Protein AF-A0ABD5M9S8-F1 (afdb_monomer_lite)

Secondary structure (DSSP, 8-state):
---HHHHHHHHHHHHHHHHHHHHHHS---HHHHTTHHHHHHHHHTGGGGGGT-SSSHHHHHHHHTSGGGGGTTSHHHHTSHHHHTTHHHHHHHHHHHHHHHHHHHHHHHHHHHTT----SHHHHHHHHHHHHHHHHHHHHHHHHHHHHHTTHHHHHHHTTT---HHHHHHHHHHHHHHHHHHHHHHHHHHS-HHHHT-HHHHHHHHHHHHHHHHHHHHHHHHHHHH-SS-----HHHHHHHHHHHHHHHHHHHHHHHHTSTT------GGGG--

Structure (mmCIF, N/CA/C/O backbone):
data_AF-A0ABD5M9S8-F1
#
_entry.id   AF-A0ABD5M9S8-F1
#
loop_
_atom_site.group_PDB
_atom_site.id
_atom_site.type_symbol
_atom_site.label_atom_id
_atom_site.label_alt_id
_atom_site.label_comp_id
_atom_site.label_asym_id
_atom_site.label_entity_id
_atom_site.label_seq_id
_atom_site.pdbx_PDB_ins_code
_atom_site.Cartn_x
_atom_site.Cartn_y
_atom_site.Cartn_z
_atom_site.occupancy
_atom_site.B_iso_or_equiv
_atom_site.auth_seq_id
_atom_site.auth_comp_id
_atom_site.auth_asym_id
_atom_site.auth_atom_id
_atom_site.pdbx_PDB_model_num
ATOM 1 N N . MET A 1 1 ? 6.362 6.224 -23.272 1.00 58.59 1 MET A N 1
ATOM 2 C CA . MET A 1 1 ? 6.184 6.738 -21.905 1.00 58.59 1 MET A CA 1
ATOM 3 C C . MET A 1 1 ? 4.713 6.605 -21.572 1.00 58.59 1 MET A C 1
ATOM 5 O O . MET A 1 1 ? 3.892 6.899 -22.440 1.00 58.59 1 MET A O 1
ATOM 9 N N . ALA A 1 2 ? 4.373 6.072 -20.401 1.00 63.56 2 ALA A N 1
ATOM 10 C CA . ALA A 1 2 ? 3.047 6.257 -19.837 1.00 63.56 2 ALA A CA 1
ATOM 11 C C . ALA A 1 2 ? 2.807 7.770 -19.725 1.00 63.56 2 ALA A C 1
ATOM 13 O O . ALA A 1 2 ? 3.756 8.540 -19.557 1.00 63.56 2 ALA A O 1
ATOM 14 N N . PRO A 1 3 ? 1.575 8.241 -19.934 1.00 83.62 3 PRO A N 1
ATOM 15 C CA . PRO A 1 3 ? 1.358 9.671 -20.015 1.00 83.62 3 PRO A CA 1
ATOM 16 C C . PRO A 1 3 ? 1.552 10.290 -18.633 1.00 83.62 3 PRO A C 1
ATOM 18 O O . PRO A 1 3 ? 1.140 9.701 -17.637 1.00 83.62 3 PRO A O 1
ATOM 21 N N . ALA A 1 4 ? 2.118 11.497 -18.576 1.00 92.94 4 ALA A N 1
ATOM 22 C CA . ALA A 1 4 ? 2.341 12.233 -17.328 1.00 92.94 4 ALA A CA 1
ATOM 23 C C . ALA A 1 4 ? 1.088 12.260 -16.426 1.00 92.94 4 ALA A C 1
ATOM 25 O O . ALA A 1 4 ? 1.172 12.120 -15.209 1.00 92.94 4 ALA A O 1
ATOM 26 N N . ILE A 1 5 ? -0.109 12.334 -17.022 1.00 94.69 5 ILE A N 1
ATOM 27 C CA . ILE A 1 5 ? -1.369 12.258 -16.273 1.00 94.69 5 ILE A CA 1
ATOM 28 C C . ILE A 1 5 ? -1.548 10.934 -15.511 1.00 94.69 5 ILE A C 1
ATOM 30 O O . ILE A 1 5 ? -2.054 10.951 -14.395 1.00 94.69 5 ILE A O 1
ATOM 34 N N . ALA A 1 6 ? -1.117 9.791 -16.053 1.00 95.88 6 ALA A N 1
ATOM 35 C CA . ALA A 1 6 ? -1.216 8.501 -15.373 1.00 95.88 6 ALA A CA 1
ATOM 36 C C . ALA A 1 6 ? -0.300 8.437 -14.142 1.00 95.88 6 ALA A C 1
ATOM 38 O O . ALA A 1 6 ? -0.754 7.981 -13.091 1.00 95.88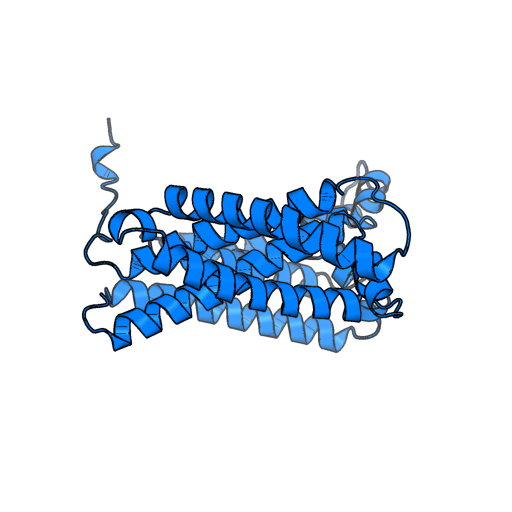 6 ALA A O 1
ATOM 39 N N . HIS A 1 7 ? 0.936 8.939 -14.254 1.00 96.56 7 HIS A N 1
ATOM 40 C CA . HIS A 1 7 ? 1.883 9.046 -13.137 1.00 96.56 7 HIS A CA 1
ATOM 41 C C . HIS A 1 7 ? 1.381 10.012 -12.060 1.00 96.56 7 HIS A C 1
ATOM 43 O O . HIS A 1 7 ? 1.339 9.657 -10.882 1.00 96.56 7 HIS A O 1
ATOM 49 N N . PHE A 1 8 ? 0.915 11.198 -12.465 1.00 97.75 8 PHE A N 1
ATOM 50 C CA . PHE A 1 8 ? 0.335 12.181 -11.552 1.00 97.75 8 PHE A CA 1
ATOM 51 C C . PHE A 1 8 ? -0.855 11.594 -10.783 1.00 97.75 8 PHE A C 1
ATOM 53 O O . PHE A 1 8 ? -0.915 11.651 -9.556 1.00 97.75 8 PHE A O 1
ATOM 60 N N . LEU A 1 9 ? -1.811 10.989 -11.491 1.00 97.75 9 LEU A N 1
ATOM 61 C CA . LEU A 1 9 ? -3.005 10.435 -10.861 1.00 97.75 9 LEU A CA 1
ATOM 62 C C . LEU A 1 9 ? -2.674 9.254 -9.948 1.00 97.75 9 LEU A C 1
ATOM 64 O O . LEU A 1 9 ? -3.260 9.150 -8.871 1.00 97.75 9 LEU A O 1
ATOM 68 N N . LEU A 1 10 ? -1.727 8.388 -10.321 1.00 97.00 10 LEU A N 1
ATOM 69 C CA . LEU A 1 10 ? -1.336 7.267 -9.468 1.00 97.00 10 LEU A CA 1
ATOM 70 C C . LEU A 1 10 ? -0.610 7.748 -8.207 1.00 97.00 10 LEU A C 1
ATOM 72 O O . LEU A 1 10 ? -0.955 7.311 -7.110 1.00 97.00 10 LEU A O 1
ATOM 76 N N . GLY A 1 11 ? 0.309 8.710 -8.329 1.00 97.75 11 GLY A N 1
ATOM 77 C CA . GLY A 1 11 ? 0.956 9.342 -7.179 1.00 97.75 11 GLY A CA 1
ATOM 78 C C . GLY A 1 11 ? -0.053 9.990 -6.221 1.00 97.75 11 GLY A C 1
ATOM 79 O O . GLY A 1 11 ? -0.028 9.732 -5.015 1.00 97.75 11 GLY A O 1
ATOM 80 N N . ALA A 1 12 ? -1.013 10.753 -6.757 1.00 98.06 12 ALA A N 1
ATOM 81 C CA . ALA A 1 12 ? -2.101 11.344 -5.976 1.00 98.06 12 ALA A CA 1
ATOM 82 C C . ALA A 1 12 ? -2.978 10.276 -5.296 1.00 98.06 12 ALA A C 1
ATOM 84 O O . ALA A 1 12 ? -3.322 10.405 -4.120 1.00 98.06 12 ALA A O 1
ATOM 85 N N . THR A 1 13 ? -3.304 9.194 -6.009 1.00 97.81 13 THR A N 1
ATOM 86 C CA . THR A 1 13 ? -4.085 8.064 -5.479 1.00 97.81 13 THR A CA 1
ATOM 87 C C . THR A 1 13 ? -3.400 7.419 -4.284 1.00 97.81 13 THR A C 1
ATOM 89 O O . THR A 1 13 ? -4.044 7.164 -3.263 1.00 97.81 13 THR A O 1
ATOM 92 N N . LEU A 1 14 ? -2.100 7.144 -4.403 1.00 97.31 14 LEU A N 1
ATOM 93 C CA . LEU A 1 14 ? -1.330 6.481 -3.358 1.00 97.31 14 LEU A CA 1
ATOM 94 C C . LEU A 1 14 ? -1.253 7.344 -2.106 1.00 97.31 14 LEU A C 1
ATOM 96 O O . LEU A 1 14 ? -1.513 6.837 -1.016 1.00 97.31 14 LEU A O 1
ATOM 100 N N . LEU A 1 15 ? -0.990 8.646 -2.256 1.00 97.50 15 LEU A N 1
ATOM 101 C CA . LEU A 1 15 ? -0.928 9.549 -1.111 1.00 97.50 15 LEU A CA 1
ATOM 102 C C . LEU A 1 15 ? -2.296 9.708 -0.429 1.00 97.50 15 LEU A C 1
ATOM 104 O O . LEU A 1 15 ? -2.379 9.631 0.796 1.00 97.50 15 LEU A O 1
ATOM 108 N N . LEU A 1 16 ? -3.382 9.850 -1.199 1.00 96.88 16 LEU A N 1
ATOM 109 C CA . LEU A 1 16 ? -4.739 9.896 -0.643 1.00 96.88 16 LEU A CA 1
ATOM 110 C C . LEU A 1 16 ? -5.095 8.611 0.108 1.00 96.88 16 LEU A C 1
ATOM 112 O O . LEU A 1 16 ? -5.609 8.674 1.224 1.00 96.88 16 LEU A O 1
ATOM 116 N N . THR A 1 17 ? -4.798 7.449 -0.476 1.00 97.06 17 THR A N 1
ATOM 117 C CA . THR A 1 17 ? -5.084 6.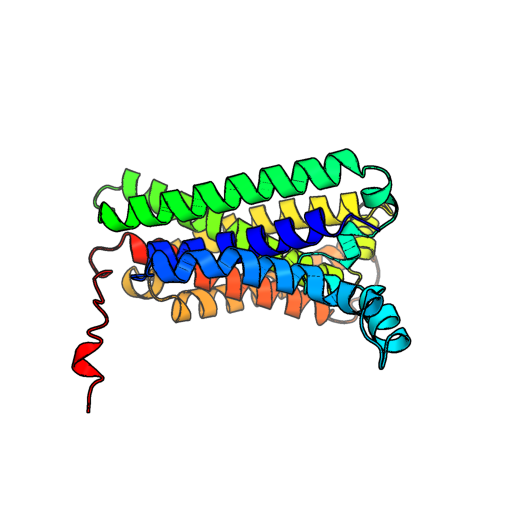144 0.139 1.00 97.06 17 THR A CA 1
ATOM 118 C C . THR A 1 17 ? -4.258 5.948 1.410 1.00 97.06 17 THR A C 1
ATOM 120 O O . THR A 1 17 ? -4.792 5.510 2.427 1.00 97.06 17 THR A O 1
ATOM 123 N N . ALA A 1 18 ? -2.980 6.337 1.394 1.00 96.94 18 ALA A N 1
ATOM 124 C CA . ALA A 1 18 ? -2.107 6.299 2.565 1.00 96.94 18 ALA A CA 1
ATOM 125 C C . ALA A 1 18 ? -2.568 7.248 3.683 1.00 96.94 18 ALA A C 1
ATOM 127 O O . ALA A 1 18 ? -2.330 6.965 4.854 1.00 96.94 18 ALA A O 1
ATOM 128 N N . ALA A 1 19 ? -3.268 8.337 3.350 1.00 96.62 19 ALA A N 1
ATOM 129 C CA . ALA A 1 19 ? -3.837 9.258 4.329 1.00 96.62 19 ALA A CA 1
ATOM 130 C C . ALA A 1 19 ? -5.133 8.736 4.985 1.00 96.62 19 ALA A C 1
ATOM 132 O O . ALA A 1 19 ? -5.471 9.181 6.082 1.00 96.62 19 ALA A O 1
ATOM 133 N N . VAL A 1 20 ? -5.848 7.778 4.375 1.00 97.12 20 VAL A N 1
ATOM 134 C CA . VAL A 1 20 ? -7.130 7.243 4.888 1.00 97.12 20 VAL A CA 1
ATOM 135 C C . VAL A 1 20 ? -7.051 6.778 6.354 1.00 97.12 20 VAL A C 1
ATOM 137 O O . VAL A 1 20 ? -7.892 7.222 7.140 1.00 97.12 20 VAL A O 1
ATOM 140 N N . PRO A 1 21 ? -6.073 5.950 6.782 1.00 97.19 21 PRO A N 1
ATOM 141 C CA . PRO A 1 21 ? -5.943 5.547 8.185 1.00 97.19 21 PRO A CA 1
ATOM 142 C C . PRO A 1 21 ? -5.827 6.746 9.131 1.00 97.19 21 PRO A C 1
ATOM 144 O O . PRO A 1 21 ? -6.472 6.789 10.179 1.00 97.19 21 PRO A O 1
ATOM 147 N N . PHE A 1 22 ? -5.042 7.751 8.742 1.00 95.88 22 PHE A N 1
ATOM 148 C CA . PHE A 1 22 ? -4.815 8.937 9.558 1.00 95.88 22 PHE A CA 1
ATOM 149 C C . PHE A 1 22 ? -6.059 9.810 9.639 1.00 95.88 22 PHE A C 1
ATOM 151 O O . PHE A 1 22 ? -6.383 10.292 10.713 1.00 95.88 22 PHE A O 1
ATOM 158 N N . VAL A 1 23 ? -6.803 9.956 8.544 1.00 94.62 23 VAL A N 1
ATOM 159 C CA . VAL A 1 23 ? -8.088 10.667 8.535 1.00 94.62 23 VAL A CA 1
ATOM 160 C C . VAL A 1 23 ? -9.131 9.959 9.386 1.00 94.62 23 VAL A C 1
ATOM 162 O O . VAL A 1 23 ? -9.986 10.637 9.948 1.00 94.62 23 VAL A O 1
ATOM 165 N N . LEU A 1 24 ? -9.101 8.627 9.465 1.00 94.62 24 LEU A N 1
ATOM 166 C CA . LEU A 1 24 ? -9.997 7.871 10.338 1.00 94.62 24 LEU A CA 1
ATOM 167 C C . LEU A 1 24 ? -9.671 8.121 11.814 1.00 94.62 24 LEU A C 1
ATOM 169 O O . LEU A 1 24 ? -10.587 8.351 12.599 1.00 94.62 24 LEU A O 1
ATOM 173 N N . ARG A 1 25 ? -8.386 8.077 12.186 1.00 94.50 25 ARG A N 1
ATOM 174 C CA . ARG A 1 25 ? -7.953 8.124 13.592 1.00 94.50 25 ARG A CA 1
ATOM 175 C C . ARG A 1 25 ? -7.744 9.529 14.143 1.00 94.50 25 ARG A C 1
ATOM 177 O O . ARG A 1 25 ? -8.083 9.782 15.293 1.00 94.50 25 ARG A O 1
ATOM 184 N N . TYR A 1 26 ? -7.131 10.407 13.364 1.00 90.69 26 TYR A N 1
ATOM 185 C CA . TYR A 1 26 ? -6.684 11.724 13.796 1.00 90.69 26 TYR A CA 1
ATOM 186 C C . TYR A 1 26 ? -7.564 12.811 13.185 1.00 90.69 26 TYR A C 1
ATOM 188 O O . TYR A 1 26 ? -8.154 12.639 12.110 1.00 90.69 26 TYR A O 1
ATOM 196 N N . ASP A 1 27 ? -7.663 13.947 13.875 1.00 83.81 27 ASP A N 1
ATOM 197 C CA . ASP A 1 27 ? -8.405 15.091 13.361 1.00 83.81 27 ASP A CA 1
ATOM 198 C C . ASP A 1 27 ? -7.607 15.787 12.258 1.00 83.81 27 ASP A C 1
ATOM 200 O O . ASP A 1 27 ? -6.881 16.751 12.472 1.00 83.81 27 ASP A O 1
ATOM 204 N N . PHE A 1 28 ? -7.688 15.211 11.062 1.00 83.69 28 PHE A N 1
ATOM 205 C CA . PHE A 1 28 ? -7.066 15.768 9.877 1.00 83.69 28 PHE A CA 1
ATOM 206 C C . PHE A 1 28 ? -8.005 16.802 9.260 1.00 83.69 28 PHE A C 1
ATOM 208 O O . PHE A 1 28 ? -9.147 16.467 8.898 1.00 83.69 28 PHE A O 1
ATOM 215 N N . ASP A 1 29 ? -7.524 18.038 9.156 1.00 81.81 29 ASP A N 1
ATOM 216 C CA . ASP A 1 29 ? -8.261 19.138 8.556 1.00 81.81 29 ASP A CA 1
ATOM 217 C C . ASP A 1 29 ? -8.410 18.930 7.041 1.00 81.81 29 ASP A C 1
ATOM 219 O O . ASP A 1 29 ? -7.467 18.613 6.310 1.00 81.81 29 ASP A O 1
ATOM 223 N N . ARG A 1 30 ? -9.644 19.090 6.566 1.00 78.62 30 ARG A N 1
ATOM 224 C CA . ARG A 1 30 ? -10.007 18.901 5.163 1.00 78.62 30 ARG A CA 1
ATOM 225 C C . ARG A 1 30 ? -9.462 20.007 4.278 1.00 78.62 30 ARG A C 1
ATOM 227 O O . ARG A 1 30 ? -9.216 19.741 3.105 1.00 78.62 30 ARG A O 1
ATOM 234 N N . GLU A 1 31 ? -9.288 21.211 4.816 1.00 83.19 31 GLU A N 1
ATOM 235 C CA . GLU A 1 31 ? -8.749 22.334 4.047 1.00 83.19 31 GLU A CA 1
ATOM 236 C C . GLU A 1 31 ? -7.304 22.046 3.636 1.00 83.19 31 GLU A C 1
ATOM 238 O O . GLU A 1 31 ? -6.940 22.200 2.475 1.00 83.19 31 GLU A O 1
ATOM 243 N N . HIS A 1 32 ? -6.515 21.482 4.550 1.00 82.94 32 HIS A N 1
ATOM 244 C CA . HIS A 1 32 ? -5.145 21.055 4.281 1.00 82.94 32 HIS A CA 1
ATOM 245 C C . HIS A 1 32 ? -5.079 19.781 3.424 1.00 82.94 32 HIS A C 1
ATOM 247 O O . HIS A 1 32 ? -4.136 19.589 2.657 1.00 82.94 32 HIS A O 1
ATOM 253 N N . ALA A 1 33 ? -6.103 18.926 3.488 1.00 86.75 33 ALA A N 1
ATOM 254 C CA . ALA A 1 33 ? -6.161 17.687 2.717 1.00 86.75 33 ALA A CA 1
ATOM 255 C C . ALA A 1 33 ? -6.202 17.869 1.198 1.00 86.75 33 ALA A C 1
ATOM 257 O O . ALA A 1 33 ? -5.767 16.969 0.478 1.00 86.75 33 ALA A O 1
ATOM 258 N N . ILE A 1 34 ? -6.691 19.008 0.696 1.00 90.44 34 ILE A N 1
ATOM 259 C CA . ILE A 1 34 ? -6.721 19.268 -0.750 1.00 90.44 34 ILE A CA 1
ATOM 260 C C . ILE A 1 34 ? -5.313 19.244 -1.360 1.00 90.44 34 ILE A C 1
ATOM 262 O O . ILE A 1 34 ? -5.148 18.824 -2.504 1.00 90.44 34 ILE A O 1
ATOM 266 N N . TRP A 1 35 ? -4.291 19.601 -0.573 1.00 96.25 35 TRP A N 1
ATOM 267 C CA . TRP A 1 35 ? -2.892 19.612 -0.995 1.00 96.25 35 TRP A CA 1
ATOM 268 C C . TRP A 1 35 ? -2.298 18.216 -1.186 1.00 96.25 35 TRP A C 1
ATOM 270 O O . TRP A 1 35 ? -1.307 18.079 -1.899 1.00 96.25 35 TRP A O 1
ATOM 280 N N . LEU A 1 36 ? -2.917 17.162 -0.645 1.00 96.44 36 LEU A N 1
ATOM 281 C CA . LEU A 1 36 ? -2.451 15.788 -0.860 1.00 96.44 36 LEU A CA 1
ATOM 282 C C . LEU A 1 36 ? -2.524 15.381 -2.338 1.00 96.44 36 LEU A C 1
ATOM 284 O O . LEU A 1 36 ? -1.693 14.609 -2.801 1.00 96.44 36 LEU A O 1
ATOM 288 N N . ILE A 1 37 ? -3.476 15.923 -3.103 1.00 97.44 37 ILE A N 1
ATOM 289 C CA . ILE A 1 37 ? -3.603 15.619 -4.534 1.00 97.44 37 ILE A CA 1
ATOM 290 C C . ILE A 1 37 ? -2.397 16.151 -5.325 1.00 97.44 37 ILE A C 1
ATOM 292 O O . ILE A 1 37 ? -1.693 15.336 -5.922 1.00 97.44 37 ILE A O 1
ATOM 296 N N . PRO A 1 38 ? -2.105 17.470 -5.340 1.00 97.75 38 PRO A N 1
ATOM 297 C CA . PRO A 1 38 ? -0.956 17.985 -6.073 1.00 97.75 38 PRO A CA 1
ATOM 298 C C . PRO A 1 38 ? 0.374 17.487 -5.501 1.00 97.75 38 PRO A C 1
ATOM 300 O O . PRO A 1 38 ? 1.268 17.199 -6.287 1.00 97.75 38 PRO A O 1
ATOM 303 N N . LEU A 1 39 ? 0.516 17.315 -4.180 1.00 98.00 39 LEU A N 1
ATOM 304 C CA . LEU A 1 39 ? 1.752 16.771 -3.599 1.00 98.00 39 LEU A CA 1
ATOM 305 C C . LEU A 1 39 ? 2.009 15.331 -4.052 1.00 98.00 39 LEU A C 1
ATOM 307 O O . LEU A 1 39 ? 3.109 15.015 -4.498 1.00 98.00 39 LEU A O 1
ATOM 311 N N . GLY A 1 40 ? 0.992 14.469 -3.985 1.00 98.12 40 GLY A N 1
ATOM 312 C CA . GLY A 1 40 ? 1.109 13.085 -4.433 1.00 98.12 40 GLY A CA 1
ATOM 313 C C . GLY A 1 40 ? 1.341 12.996 -5.937 1.00 98.12 40 GLY A C 1
ATOM 314 O O . GLY A 1 40 ? 2.164 12.205 -6.389 1.00 98.12 40 GLY A O 1
ATOM 315 N N . GLY A 1 41 ? 0.667 13.837 -6.723 1.00 98.06 41 GLY A N 1
ATOM 316 C CA . GLY A 1 41 ? 0.846 13.853 -8.168 1.00 98.06 41 GLY A CA 1
ATOM 317 C C . GLY A 1 41 ? 2.209 14.378 -8.616 1.00 98.06 41 GLY A C 1
ATOM 318 O O . GLY A 1 41 ? 2.831 13.774 -9.486 1.00 98.06 41 GLY A O 1
ATOM 319 N N . LEU A 1 42 ? 2.724 15.437 -7.985 1.00 97.69 42 LEU A N 1
ATOM 320 C CA . LEU A 1 42 ? 4.087 15.921 -8.225 1.00 97.69 42 LEU A CA 1
ATOM 321 C C . LEU A 1 42 ? 5.136 14.893 -7.799 1.00 97.69 42 LEU A C 1
ATOM 323 O O . LEU A 1 42 ? 6.122 14.709 -8.505 1.00 97.69 42 LEU A O 1
ATOM 327 N N . TRP A 1 43 ? 4.911 14.186 -6.689 1.00 98.25 43 TRP A N 1
ATOM 328 C CA . TRP A 1 43 ? 5.764 13.070 -6.285 1.00 98.25 43 TRP A CA 1
ATOM 329 C C . TRP A 1 43 ? 5.773 11.954 -7.338 1.00 98.25 43 TRP A C 1
ATOM 331 O O . TRP A 1 43 ? 6.849 11.514 -7.724 1.00 98.25 43 TRP A O 1
ATOM 341 N N . GLY A 1 44 ? 4.614 11.558 -7.877 1.00 97.25 44 GLY A N 1
ATOM 342 C CA . GLY A 1 44 ? 4.533 10.569 -8.964 1.00 97.25 44 GLY A CA 1
ATOM 343 C C . GLY A 1 44 ? 5.220 11.007 -10.267 1.00 97.25 44 GLY A C 1
ATOM 344 O O . GLY A 1 44 ? 5.723 10.171 -11.015 1.00 97.25 44 GLY A O 1
ATOM 345 N N . LEU A 1 45 ? 5.282 12.317 -10.522 1.00 97.12 45 LEU A N 1
ATOM 346 C CA . LEU A 1 45 ? 5.971 12.925 -11.666 1.00 97.12 45 LEU A CA 1
ATOM 347 C C . LEU A 1 45 ? 7.456 13.216 -11.424 1.00 97.12 45 LEU A C 1
ATOM 349 O O . LEU A 1 45 ? 8.136 13.649 -12.349 1.00 97.12 45 LEU A O 1
ATOM 353 N N . ALA A 1 46 ? 7.986 13.028 -10.214 1.00 96.94 46 ALA A N 1
ATOM 354 C CA . ALA A 1 46 ? 9.354 13.446 -9.911 1.00 96.94 46 ALA A CA 1
ATOM 355 C C . ALA A 1 46 ? 10.413 12.851 -10.872 1.00 96.94 46 ALA A C 1
ATOM 357 O O . ALA A 1 46 ? 11.307 13.595 -11.282 1.00 96.94 46 ALA A O 1
ATOM 358 N N . PRO A 1 47 ? 10.317 11.583 -11.326 1.00 96.31 47 PRO A N 1
ATOM 359 C CA . PRO A 1 47 ? 11.241 11.052 -12.330 1.00 96.31 47 PRO A CA 1
ATOM 360 C C . PRO A 1 47 ? 11.153 11.748 -13.699 1.00 96.31 47 PRO A C 1
ATOM 362 O O . PRO A 1 47 ? 12.156 11.800 -14.409 1.00 96.31 47 PRO A O 1
ATOM 365 N N . ASP A 1 48 ? 10.008 12.341 -14.061 1.00 96.12 48 ASP A N 1
ATOM 366 C CA . ASP A 1 48 ? 9.795 13.052 -15.335 1.00 96.12 48 ASP A CA 1
ATOM 367 C C . ASP A 1 48 ? 10.494 14.420 -15.394 1.00 96.12 48 ASP A C 1
ATOM 369 O O . ASP A 1 48 ? 10.573 15.027 -16.467 1.00 96.12 48 ASP A O 1
ATOM 373 N N . ILE A 1 49 ? 11.055 14.904 -14.277 1.00 94.94 49 ILE A N 1
ATOM 374 C CA . ILE A 1 49 ? 11.786 16.181 -14.207 1.00 94.94 49 ILE A CA 1
ATOM 375 C C . ILE A 1 49 ? 12.958 16.220 -15.204 1.00 94.94 49 ILE A C 1
ATOM 377 O O . ILE A 1 49 ? 13.317 17.301 -15.673 1.00 94.94 49 ILE A O 1
ATOM 381 N N . HIS A 1 50 ? 13.506 15.067 -15.613 1.00 94.25 50 HIS A N 1
ATOM 382 C CA . HIS A 1 50 ? 14.553 14.983 -16.640 1.00 94.25 50 HIS A CA 1
ATOM 383 C C . HIS A 1 50 ? 14.171 15.645 -17.978 1.00 94.25 50 HIS A C 1
ATOM 385 O O . HIS A 1 50 ? 15.059 16.064 -18.713 1.00 94.25 50 HIS A O 1
ATOM 391 N N . ASN A 1 51 ? 12.875 15.784 -18.283 1.00 92.50 51 ASN A N 1
ATOM 392 C CA . ASN A 1 51 ? 12.394 16.437 -19.506 1.00 92.50 51 ASN A CA 1
ATOM 393 C C . ASN A 1 51 ? 12.516 17.968 -19.482 1.00 92.50 51 ASN A C 1
ATOM 395 O O . ASN A 1 51 ? 12.471 18.604 -20.532 1.00 92.50 51 ASN A O 1
ATOM 399 N N . ILE A 1 52 ? 12.620 18.567 -18.293 1.00 93.69 52 ILE A N 1
ATOM 400 C CA . ILE A 1 52 ? 12.640 20.027 -18.108 1.00 93.69 52 ILE A CA 1
ATOM 401 C C . ILE A 1 52 ? 13.877 20.516 -17.352 1.00 93.69 52 ILE A C 1
ATOM 403 O O . ILE A 1 52 ? 14.118 21.720 -17.290 1.00 93.69 52 ILE A O 1
ATOM 407 N N . ALA A 1 53 ? 14.656 19.607 -16.761 1.00 92.19 53 ALA A N 1
ATOM 408 C CA . ALA A 1 53 ? 15.856 19.942 -16.015 1.00 92.19 53 ALA A CA 1
ATOM 409 C C . ALA A 1 53 ? 16.984 20.377 -16.967 1.00 92.19 53 ALA A C 1
ATOM 411 O O . ALA A 1 53 ? 17.449 19.571 -17.772 1.00 92.19 53 ALA A O 1
ATOM 412 N N . PRO A 1 54 ? 17.494 21.616 -16.851 1.00 89.81 54 PRO A N 1
ATOM 413 C CA . PRO A 1 54 ? 18.615 22.071 -17.672 1.00 89.81 54 PRO A CA 1
ATOM 414 C C . PRO A 1 54 ? 19.963 21.482 -17.220 1.00 89.81 54 PRO A C 1
ATOM 416 O O . PRO A 1 54 ? 20.947 21.571 -17.947 1.00 89.81 54 PRO A O 1
ATOM 419 N N . ILE A 1 55 ? 20.029 20.903 -16.013 1.00 94.44 55 ILE A N 1
ATOM 420 C CA . ILE A 1 55 ? 21.243 20.366 -15.387 1.00 94.44 55 ILE A CA 1
ATOM 421 C C . ILE A 1 55 ? 20.971 18.917 -14.965 1.00 94.44 55 ILE A C 1
ATOM 423 O O . ILE A 1 55 ? 19.897 18.617 -14.449 1.00 94.44 55 ILE A O 1
ATOM 427 N N . ALA A 1 56 ? 21.952 18.028 -15.165 1.00 93.69 56 ALA A N 1
ATOM 428 C CA . ALA A 1 56 ? 21.893 16.607 -14.797 1.00 93.69 56 ALA A CA 1
ATOM 429 C C . ALA A 1 56 ? 20.784 15.783 -15.492 1.00 93.69 56 ALA A C 1
ATOM 431 O O . ALA A 1 56 ? 20.399 14.731 -14.983 1.00 93.69 56 ALA A O 1
ATOM 432 N N . ALA A 1 57 ? 20.302 16.217 -16.665 1.00 94.38 57 ALA A N 1
ATOM 433 C CA . ALA A 1 57 ? 19.267 15.516 -17.433 1.00 94.38 57 ALA A CA 1
ATOM 434 C C . ALA A 1 57 ? 19.619 14.041 -17.705 1.00 94.38 57 ALA A C 1
ATOM 436 O O . ALA A 1 57 ? 18.770 13.172 -17.532 1.00 94.38 57 ALA A O 1
ATOM 437 N N . GLU A 1 58 ? 20.879 13.738 -18.040 1.00 94.88 58 GLU A N 1
ATOM 438 C CA . GLU A 1 58 ? 21.348 12.361 -18.257 1.00 94.88 58 GLU A CA 1
ATOM 439 C C . GLU A 1 58 ? 21.274 11.508 -16.985 1.00 94.88 58 GLU A C 1
ATOM 441 O O . GLU A 1 58 ? 20.766 10.390 -17.023 1.00 94.88 58 GLU A O 1
ATOM 446 N N . SER A 1 59 ? 21.719 12.040 -15.842 1.00 95.94 59 SER A N 1
ATOM 447 C CA . SER A 1 59 ? 21.652 11.338 -14.553 1.00 95.94 59 SER A CA 1
ATOM 448 C C . SER A 1 59 ? 20.208 11.106 -14.104 1.00 95.94 59 SER A C 1
ATOM 450 O O . SER A 1 59 ? 19.882 10.035 -13.593 1.00 95.94 59 SER A O 1
ATOM 452 N N . LEU A 1 60 ? 19.326 12.090 -14.313 1.00 95.19 60 LEU A N 1
ATOM 453 C CA . LEU A 1 60 ? 17.900 11.967 -14.006 1.00 95.19 60 LEU A CA 1
ATOM 454 C C . LEU A 1 60 ? 17.211 10.966 -14.940 1.00 95.19 60 LEU A C 1
ATOM 456 O O . LEU A 1 60 ? 16.417 10.154 -14.477 1.00 95.19 60 LEU A O 1
ATOM 460 N N . TYR A 1 61 ? 17.558 10.965 -16.229 1.00 95.38 61 TYR A N 1
ATOM 461 C CA . TYR A 1 61 ? 17.083 9.968 -17.185 1.00 95.38 61 TYR A CA 1
ATOM 462 C C . TYR A 1 61 ? 17.587 8.562 -16.830 1.00 95.38 61 TYR A C 1
ATOM 464 O O . TYR A 1 61 ? 16.834 7.591 -16.914 1.00 95.38 61 TYR A O 1
ATOM 472 N N . ALA A 1 62 ? 18.838 8.430 -16.380 1.00 95.44 62 ALA A N 1
ATOM 473 C CA . ALA A 1 62 ? 19.368 7.161 -15.897 1.00 95.44 62 ALA A CA 1
ATOM 474 C C . ALA A 1 62 ? 18.569 6.661 -14.685 1.00 95.44 62 ALA A C 1
ATOM 476 O O . ALA A 1 62 ? 18.103 5.527 -14.709 1.00 95.44 62 ALA A O 1
ATOM 477 N N . LEU A 1 63 ? 18.322 7.513 -13.681 1.00 94.56 63 LEU A N 1
ATOM 478 C CA . LEU A 1 63 ? 17.493 7.174 -12.519 1.00 94.56 63 LEU A CA 1
ATOM 479 C C . LEU A 1 63 ? 16.064 6.776 -12.924 1.00 94.56 63 LEU A C 1
ATOM 481 O O . LEU A 1 63 ? 15.566 5.749 -12.463 1.00 94.56 63 LEU A O 1
ATOM 485 N N . HIS A 1 64 ? 15.432 7.550 -13.810 1.00 95.56 64 HIS A N 1
ATOM 486 C CA . HIS A 1 64 ? 14.091 7.293 -14.344 1.00 95.56 64 HIS A CA 1
ATOM 487 C C . HIS A 1 64 ? 13.959 5.884 -14.947 1.00 95.56 64 HIS A C 1
ATOM 489 O O . HIS A 1 64 ? 12.931 5.229 -14.792 1.00 95.56 64 HIS A O 1
ATOM 495 N N . ASN A 1 65 ? 15.010 5.378 -15.597 1.00 94.94 65 ASN A N 1
ATOM 496 C CA . ASN A 1 65 ? 15.012 4.057 -16.231 1.00 94.94 65 ASN A CA 1
ATOM 497 C C . ASN A 1 65 ? 15.428 2.906 -15.296 1.00 94.94 65 ASN A C 1
ATOM 499 O O . ASN A 1 65 ? 15.733 1.813 -15.776 1.00 94.94 65 ASN A O 1
ATOM 503 N N . THR A 1 66 ? 15.433 3.120 -13.977 1.00 94.12 66 THR A N 1
ATOM 504 C CA . THR A 1 66 ? 15.739 2.075 -12.987 1.00 94.12 66 THR A CA 1
ATOM 505 C C . THR A 1 66 ? 14.511 1.701 -12.155 1.00 94.12 66 THR A C 1
ATOM 507 O O . THR A 1 66 ? 13.624 2.534 -11.961 1.00 94.12 66 THR A O 1
ATOM 510 N N . PRO A 1 67 ? 14.480 0.492 -11.562 1.00 93.44 67 PRO A N 1
ATOM 511 C CA . PRO A 1 67 ? 13.417 0.092 -10.638 1.00 93.44 67 PRO A CA 1
ATOM 512 C C . PRO A 1 67 ? 13.253 1.011 -9.421 1.00 93.44 67 PRO A C 1
ATOM 514 O O . PRO A 1 67 ? 12.179 1.062 -8.828 1.00 93.44 67 PRO A O 1
ATOM 517 N N . TRP A 1 68 ? 14.280 1.789 -9.065 1.00 94.88 68 TRP A N 1
ATOM 518 C CA . TRP A 1 68 ? 14.193 2.800 -8.009 1.00 94.88 68 TRP A CA 1
ATOM 519 C C . TRP A 1 68 ? 13.155 3.885 -8.298 1.00 94.88 68 TRP A C 1
ATOM 521 O O . TRP A 1 68 ? 12.580 4.432 -7.358 1.00 94.88 68 TRP A O 1
ATOM 531 N N . ALA A 1 69 ? 12.849 4.161 -9.570 1.00 96.00 69 ALA A N 1
ATOM 532 C CA . ALA A 1 69 ? 11.798 5.109 -9.919 1.00 96.00 69 ALA A CA 1
ATOM 533 C C . ALA A 1 69 ? 10.391 4.627 -9.498 1.00 96.00 69 ALA A C 1
ATOM 535 O O . ALA A 1 69 ? 9.482 5.445 -9.384 1.00 96.00 69 ALA A O 1
ATOM 536 N N . ASP A 1 70 ? 10.191 3.343 -9.160 1.00 95.06 70 ASP A N 1
ATOM 537 C CA . ASP A 1 70 ? 8.915 2.866 -8.601 1.00 95.06 70 ASP A CA 1
ATOM 538 C C . ASP A 1 70 ? 8.594 3.426 -7.211 1.00 95.06 70 ASP A C 1
ATOM 540 O O . ASP A 1 70 ? 7.424 3.433 -6.817 1.00 95.06 70 ASP A O 1
ATOM 544 N N . LEU A 1 71 ? 9.589 3.982 -6.507 1.00 94.56 71 LEU A N 1
ATOM 545 C CA . LEU A 1 71 ? 9.368 4.793 -5.307 1.00 94.56 71 LEU A CA 1
ATOM 546 C C . LEU A 1 71 ? 8.570 6.069 -5.586 1.00 94.56 71 LEU A C 1
ATOM 548 O O . LEU A 1 71 ? 8.183 6.726 -4.633 1.00 94.56 71 LEU A O 1
ATOM 552 N N . PHE A 1 72 ? 8.331 6.432 -6.845 1.00 96.50 72 PHE A N 1
ATOM 553 C CA . PHE A 1 72 ? 7.583 7.617 -7.255 1.00 96.50 72 PHE A CA 1
ATOM 554 C C . PHE A 1 72 ? 6.305 7.199 -7.984 1.00 96.50 72 PHE A C 1
ATOM 556 O O . PHE A 1 72 ? 6.117 7.443 -9.170 1.00 96.50 72 PHE A O 1
ATOM 563 N N . GLY A 1 73 ? 5.425 6.499 -7.269 1.00 92.56 73 GLY A N 1
ATOM 564 C CA . GLY A 1 73 ? 4.137 6.063 -7.806 1.00 92.56 73 GLY A CA 1
ATOM 565 C C . GLY A 1 73 ? 4.233 4.999 -8.900 1.00 92.56 73 GLY A C 1
ATOM 566 O O . GLY A 1 73 ? 3.537 5.106 -9.904 1.00 92.56 73 GLY A O 1
ATOM 567 N N . PHE A 1 74 ? 5.071 3.973 -8.706 1.00 93.56 74 PHE A N 1
ATOM 568 C CA . PHE A 1 74 ? 5.251 2.864 -9.659 1.00 93.56 74 PHE A CA 1
ATOM 569 C C . PHE A 1 74 ? 5.677 3.312 -11.066 1.00 93.56 74 PHE A C 1
ATOM 571 O O . PHE A 1 74 ? 5.295 2.699 -12.067 1.00 93.56 74 PHE A O 1
ATOM 578 N N . HIS A 1 75 ? 6.452 4.396 -11.130 1.00 94.94 75 HIS A N 1
ATOM 579 C CA . HIS A 1 75 ? 6.843 5.055 -12.369 1.00 94.94 75 HIS A CA 1
ATOM 580 C C . HIS A 1 75 ? 7.503 4.093 -13.367 1.00 94.94 75 HIS A C 1
ATOM 582 O O . HIS A 1 75 ? 7.036 3.933 -14.493 1.00 94.94 75 HIS A O 1
ATOM 588 N N . TYR A 1 76 ? 8.541 3.370 -12.936 1.00 93.06 76 TYR A N 1
ATOM 589 C CA . TYR A 1 76 ? 9.267 2.430 -13.790 1.00 93.06 76 TYR A CA 1
ATOM 590 C C . TYR A 1 76 ? 8.371 1.289 -14.289 1.00 93.06 76 TYR A C 1
ATOM 592 O O . TYR A 1 76 ? 8.434 0.895 -15.454 1.00 93.06 76 TYR A O 1
ATOM 600 N N . THR A 1 77 ? 7.508 0.760 -13.421 1.00 90.75 77 THR A N 1
ATOM 601 C CA . THR A 1 77 ? 6.562 -0.311 -13.737 1.00 90.75 77 THR A CA 1
ATOM 602 C C . THR A 1 77 ? 5.541 0.134 -14.781 1.00 90.75 77 THR A C 1
ATOM 604 O O . THR A 1 77 ? 5.305 -0.603 -15.744 1.00 90.75 77 THR A O 1
ATOM 607 N N . LEU A 1 78 ? 4.967 1.332 -14.633 1.00 91.88 78 LEU A N 1
ATOM 608 C CA . LEU A 1 78 ? 4.044 1.911 -15.614 1.00 91.88 78 LEU A CA 1
ATOM 609 C C . LEU A 1 78 ? 4.710 2.137 -16.974 1.00 91.88 78 LEU A C 1
ATOM 611 O O . LEU A 1 78 ? 4.066 2.025 -18.019 1.00 91.88 78 LEU A O 1
ATOM 615 N N . ASP A 1 79 ? 6.016 2.378 -16.963 1.00 93.38 79 ASP A N 1
ATOM 616 C CA . ASP A 1 79 ? 6.805 2.608 -18.160 1.00 93.38 79 ASP A CA 1
ATOM 617 C C . ASP A 1 79 ? 7.346 1.352 -18.848 1.00 93.38 79 ASP A C 1
ATOM 619 O O . ASP A 1 79 ? 7.935 1.434 -19.935 1.00 93.38 79 ASP A O 1
ATOM 623 N N . ARG A 1 80 ? 7.086 0.161 -18.305 1.00 90.19 80 ARG A N 1
ATOM 624 C CA . ARG A 1 80 ? 7.480 -1.080 -18.980 1.00 90.19 80 ARG A CA 1
ATOM 625 C C . ARG A 1 80 ? 6.698 -1.264 -20.292 1.00 90.19 80 ARG A C 1
ATOM 627 O O . ARG A 1 80 ? 5.501 -0.963 -20.349 1.00 90.19 80 ARG A O 1
ATOM 634 N N . PRO A 1 81 ? 7.314 -1.844 -21.345 1.00 90.69 81 PRO A N 1
ATOM 635 C CA . PRO A 1 81 ? 6.663 -2.036 -22.646 1.00 90.69 81 PRO A CA 1
ATOM 636 C C . PRO A 1 81 ? 5.300 -2.738 -22.576 1.00 90.69 81 PRO A C 1
ATOM 638 O O . PRO A 1 81 ? 4.376 -2.361 -23.292 1.00 90.69 81 PRO A O 1
ATOM 641 N N . ALA A 1 82 ? 5.148 -3.715 -21.675 1.00 86.81 82 ALA A N 1
ATOM 642 C CA . ALA A 1 82 ? 3.899 -4.455 -21.490 1.00 86.81 82 ALA A CA 1
ATOM 643 C C . ALA A 1 82 ? 2.726 -3.576 -21.012 1.00 86.81 82 ALA A C 1
ATOM 645 O O . ALA A 1 82 ? 1.584 -3.837 -21.390 1.00 86.81 82 ALA A O 1
ATOM 646 N N . VAL A 1 83 ? 2.999 -2.547 -20.201 1.00 87.81 83 VAL A N 1
ATOM 647 C CA . VAL A 1 83 ? 1.987 -1.593 -19.720 1.00 87.81 83 VAL A CA 1
ATOM 648 C C . VAL A 1 83 ? 1.767 -0.493 -20.756 1.00 87.81 83 VAL A C 1
ATOM 650 O O . VAL A 1 83 ? 0.625 -0.200 -21.098 1.00 87.81 83 VAL A O 1
ATOM 653 N N . ARG A 1 84 ? 2.845 0.036 -21.353 1.00 89.38 84 ARG A N 1
ATOM 654 C CA . ARG A 1 84 ? 2.773 1.049 -22.423 1.00 89.38 84 ARG A CA 1
ATOM 655 C C . ARG A 1 84 ? 1.981 0.579 -23.647 1.00 89.38 84 ARG A C 1
ATOM 657 O O . ARG A 1 84 ? 1.265 1.375 -24.243 1.00 89.38 84 ARG A O 1
ATOM 664 N N . ALA A 1 85 ? 2.051 -0.709 -23.989 1.00 91.25 85 ALA A N 1
ATOM 665 C CA . ALA A 1 85 ? 1.237 -1.306 -25.052 1.00 91.25 85 ALA A CA 1
ATOM 666 C C . ALA A 1 85 ? -0.280 -1.239 -24.775 1.00 91.25 85 ALA A C 1
ATOM 668 O O . ALA A 1 85 ? -1.082 -1.475 -25.674 1.00 91.25 85 ALA A O 1
ATOM 669 N N . ARG A 1 86 ? -0.683 -0.923 -23.539 1.00 91.56 86 ARG A N 1
ATOM 670 C CA . ARG A 1 86 ? -2.072 -0.766 -23.091 1.00 91.56 86 ARG A CA 1
ATOM 671 C C . ARG A 1 86 ? -2.338 0.657 -22.599 1.00 91.56 86 ARG A C 1
ATOM 673 O O . ARG A 1 86 ? -2.944 0.847 -21.546 1.00 91.56 86 ARG A O 1
ATOM 680 N N . TYR A 1 87 ? -1.871 1.641 -23.362 1.00 90.62 87 TYR A N 1
ATOM 681 C CA . TYR A 1 87 ? -1.922 3.064 -23.022 1.00 90.62 87 TYR A CA 1
ATOM 682 C C . TYR A 1 87 ? -3.284 3.517 -22.464 1.00 90.62 87 TYR A C 1
ATOM 684 O O . TYR A 1 87 ? -3.351 3.967 -21.320 1.00 90.62 87 TYR A O 1
ATOM 692 N N . ASP A 1 88 ? -4.374 3.319 -23.214 1.00 94.62 88 ASP A N 1
ATOM 693 C CA . ASP A 1 88 ? -5.714 3.773 -22.809 1.00 94.62 88 ASP A CA 1
ATOM 694 C C . ASP A 1 88 ? -6.185 3.102 -21.514 1.00 94.62 88 ASP A C 1
ATOM 696 O O . ASP A 1 88 ? -6.739 3.751 -20.626 1.00 94.62 88 ASP A O 1
ATOM 700 N N . ALA A 1 89 ? -5.908 1.803 -21.370 1.00 93.00 89 ALA A N 1
ATOM 701 C CA . ALA A 1 89 ? -6.252 1.055 -20.167 1.00 93.00 89 ALA A CA 1
ATOM 702 C C . ALA A 1 89 ? -5.460 1.544 -18.946 1.00 93.00 89 ALA A C 1
ATOM 704 O O . ALA A 1 89 ? -6.008 1.585 -17.847 1.00 93.00 89 ALA A O 1
ATOM 705 N N . SER A 1 90 ? -4.197 1.946 -19.125 1.00 92.56 90 SER A N 1
ATOM 706 C CA . SER A 1 90 ? -3.388 2.524 -18.050 1.00 92.56 90 SER A CA 1
ATOM 707 C C . SER A 1 90 ? -3.932 3.881 -17.606 1.00 92.56 90 SER A C 1
ATOM 709 O O . SER A 1 90 ? -4.053 4.118 -16.408 1.00 92.56 90 SER A O 1
ATOM 711 N N . VAL A 1 91 ? -4.300 4.760 -18.545 1.00 95.25 91 VAL A N 1
ATOM 712 C CA . VAL A 1 91 ? -4.904 6.069 -18.230 1.00 95.25 91 VAL A CA 1
ATOM 713 C C . VAL A 1 91 ? -6.229 5.889 -17.506 1.00 95.25 91 VAL A C 1
ATOM 715 O O . VAL A 1 91 ? -6.436 6.459 -16.434 1.00 95.25 91 VAL A O 1
ATOM 718 N N . PHE A 1 92 ? -7.113 5.063 -18.067 1.00 96.50 92 PHE A N 1
ATOM 719 C CA . PHE A 1 92 ? -8.405 4.760 -17.467 1.00 96.50 92 PHE A CA 1
ATOM 720 C C . PHE A 1 92 ? -8.248 4.132 -16.076 1.00 96.50 92 PHE A C 1
ATOM 722 O O . PHE A 1 92 ? -8.964 4.503 -15.144 1.00 96.50 92 PHE A O 1
ATOM 729 N N . GLY A 1 93 ? -7.276 3.231 -15.913 1.00 95.38 93 GLY A N 1
ATOM 730 C CA . GLY A 1 93 ? -6.920 2.629 -14.633 1.00 95.38 93 GLY A CA 1
ATOM 731 C C . GLY A 1 93 ? -6.492 3.670 -13.601 1.00 95.38 93 GLY A C 1
ATOM 732 O O . GLY A 1 93 ? -7.033 3.674 -12.498 1.00 95.38 93 GLY A O 1
ATOM 733 N N . SER A 1 94 ? -5.600 4.599 -13.962 1.00 96.50 94 SER A N 1
ATOM 734 C CA . SER A 1 94 ? -5.158 5.677 -13.066 1.00 96.50 94 SER A CA 1
ATOM 735 C C . SER A 1 94 ? -6.290 6.637 -12.685 1.00 96.50 94 SER A C 1
ATOM 737 O O . SER A 1 94 ? -6.398 7.009 -11.519 1.00 96.50 94 SER A O 1
ATOM 739 N N . ILE A 1 95 ? -7.172 7.004 -13.624 1.00 97.62 95 ILE A N 1
ATOM 740 C CA . ILE A 1 95 ? -8.369 7.815 -13.329 1.00 97.62 95 ILE A CA 1
ATOM 741 C C . ILE A 1 95 ? -9.291 7.069 -12.360 1.00 97.62 95 ILE A C 1
ATOM 743 O O . ILE A 1 95 ? -9.716 7.629 -11.351 1.00 97.62 95 ILE A O 1
ATOM 747 N N . THR A 1 96 ? -9.577 5.797 -12.638 1.00 98.19 96 THR A N 1
ATOM 748 C CA . THR A 1 96 ? -10.438 4.964 -11.790 1.00 98.19 96 THR A CA 1
ATOM 749 C C . THR A 1 96 ? -9.864 4.833 -10.380 1.00 98.19 96 THR A C 1
ATOM 751 O O . THR A 1 96 ? -10.577 5.046 -9.400 1.00 98.19 96 THR A O 1
ATOM 754 N N . ALA A 1 97 ? -8.567 4.542 -10.267 1.00 97.25 97 ALA A N 1
ATOM 755 C CA . ALA A 1 97 ? -7.872 4.433 -8.991 1.00 97.25 97 ALA A CA 1
ATOM 756 C C . ALA A 1 97 ? -7.917 5.759 -8.214 1.00 97.25 97 ALA A C 1
ATOM 758 O O . ALA A 1 97 ? -8.224 5.759 -7.022 1.00 97.25 97 ALA A O 1
ATOM 759 N N . PHE A 1 98 ? -7.721 6.889 -8.897 1.00 98.06 98 PHE A N 1
ATOM 760 C CA . PHE A 1 98 ? -7.817 8.216 -8.294 1.00 98.06 98 PHE A CA 1
ATOM 761 C C . PHE A 1 98 ? -9.212 8.514 -7.747 1.00 98.06 98 PHE A C 1
ATOM 763 O O . PHE A 1 98 ? -9.339 8.949 -6.602 1.00 98.06 98 PHE A O 1
ATOM 770 N N . LEU A 1 99 ? -10.268 8.213 -8.509 1.00 98.31 99 LEU A N 1
ATOM 771 C CA . LEU A 1 99 ? -11.648 8.377 -8.046 1.00 98.31 99 LEU A CA 1
ATOM 772 C C . LEU A 1 99 ? -11.946 7.508 -6.815 1.00 98.31 99 LEU A C 1
ATOM 774 O O . LEU A 1 99 ? -12.580 7.986 -5.873 1.00 98.31 99 LEU A O 1
ATOM 778 N N . ILE A 1 100 ? -11.446 6.268 -6.782 1.00 97.75 100 ILE A N 1
ATOM 779 C CA . ILE A 1 100 ? -11.543 5.390 -5.606 1.00 97.75 100 ILE A CA 1
ATOM 780 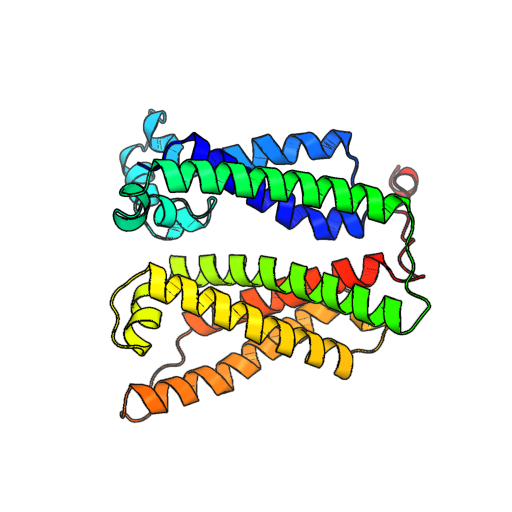C C . ILE A 1 100 ? -10.795 6.000 -4.412 1.00 97.75 100 ILE A C 1
ATOM 782 O O . ILE A 1 100 ? -11.344 6.037 -3.311 1.00 97.75 100 ILE A O 1
ATOM 786 N N . GLY A 1 101 ? -9.584 6.526 -4.618 1.00 96.94 101 GLY A N 1
ATOM 787 C CA . GLY A 1 101 ? -8.795 7.194 -3.579 1.00 96.94 101 GLY A CA 1
ATOM 788 C C . GLY A 1 101 ? -9.514 8.409 -2.985 1.00 96.94 101 GLY A C 1
ATOM 789 O O . GLY A 1 101 ? -9.628 8.528 -1.764 1.00 96.94 101 GLY A O 1
ATOM 790 N N . VAL A 1 102 ? -10.082 9.272 -3.836 1.00 97.19 102 VAL A N 1
ATOM 791 C CA . VAL A 1 102 ? -10.893 10.430 -3.419 1.00 97.19 102 VAL A CA 1
ATOM 792 C C . VAL A 1 102 ? -12.132 9.983 -2.639 1.00 97.19 102 VAL A C 1
ATOM 794 O O . VAL A 1 102 ? -12.413 10.520 -1.563 1.00 97.19 102 VAL A O 1
ATOM 797 N N . ALA A 1 103 ? -12.861 8.981 -3.138 1.00 97.12 103 ALA A N 1
ATOM 798 C CA . ALA A 1 103 ? -14.048 8.452 -2.473 1.00 97.12 103 ALA A CA 1
ATOM 799 C C . ALA A 1 103 ? -13.712 7.839 -1.103 1.00 97.12 103 ALA A C 1
ATOM 801 O O . ALA A 1 103 ? -14.415 8.101 -0.122 1.00 97.12 103 ALA A O 1
ATOM 802 N N . GLY A 1 104 ? -12.622 7.073 -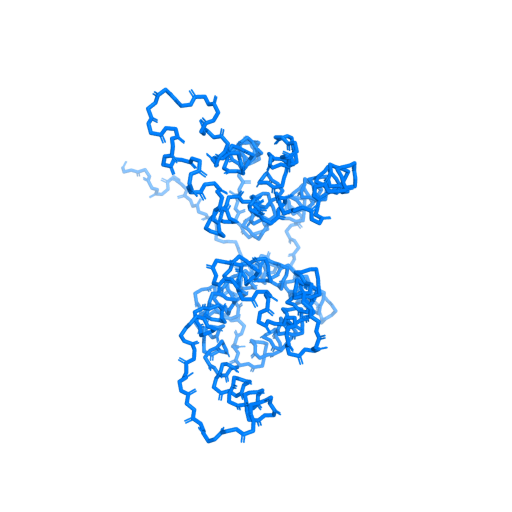1.012 1.00 96.00 104 GLY A N 1
ATOM 803 C CA . GLY A 1 104 ? -12.125 6.485 0.231 1.00 96.00 104 GLY A CA 1
ATOM 804 C C . GLY A 1 104 ? -11.747 7.550 1.257 1.00 96.00 104 GLY A C 1
ATOM 805 O O . GLY A 1 104 ? -12.230 7.514 2.390 1.00 96.00 104 GLY A O 1
ATOM 806 N N . PHE A 1 105 ? -10.973 8.556 0.843 1.00 95.69 105 PHE A N 1
ATOM 807 C CA . PHE A 1 105 ? -10.588 9.690 1.685 1.00 95.69 105 PHE A CA 1
ATOM 808 C C . PHE A 1 105 ? -11.809 10.461 2.214 1.00 95.69 105 PHE A C 1
ATOM 810 O O . PHE A 1 105 ? -11.937 10.729 3.413 1.00 95.69 105 PHE A O 1
ATOM 817 N N . TRP A 1 106 ? -12.758 10.784 1.332 1.00 95.50 106 TRP A N 1
ATOM 818 C CA . TRP A 1 106 ? -13.975 11.500 1.709 1.00 95.50 106 TRP A CA 1
ATOM 819 C C . TRP A 1 106 ? -14.854 10.690 2.670 1.00 95.50 106 TRP A C 1
ATOM 821 O O . TRP A 1 106 ? -15.369 11.237 3.656 1.00 95.50 106 TRP A O 1
ATOM 831 N N . THR A 1 107 ? -14.997 9.388 2.405 1.00 95.44 107 THR A N 1
ATOM 832 C CA . THR A 1 107 ? -15.763 8.450 3.236 1.00 95.44 107 THR A CA 1
ATOM 833 C C . THR A 1 107 ? -15.137 8.319 4.617 1.00 95.44 107 THR A C 1
ATOM 835 O O . THR A 1 107 ? -15.851 8.427 5.612 1.00 95.44 107 THR A O 1
ATOM 838 N N . ALA A 1 108 ? -13.812 8.205 4.711 1.00 95.00 108 ALA A N 1
ATOM 839 C CA . ALA A 1 108 ? -13.103 8.185 5.987 1.00 95.00 108 ALA A CA 1
ATOM 840 C C . ALA A 1 108 ? -13.397 9.426 6.833 1.00 95.00 108 ALA A C 1
ATOM 842 O O . ALA A 1 108 ? -13.757 9.318 8.005 1.00 95.00 108 ALA A O 1
ATOM 843 N N . GLY A 1 109 ? -13.368 10.612 6.222 1.00 93.31 109 GLY A N 1
ATOM 844 C CA . GLY A 1 109 ? -13.718 11.841 6.925 1.00 93.31 109 GLY A CA 1
ATOM 845 C C . GLY A 1 109 ? -15.195 11.918 7.342 1.00 93.31 109 GLY A C 1
ATOM 846 O O . GLY A 1 109 ? -15.529 12.690 8.239 1.00 93.31 109 GLY A O 1
ATOM 847 N N . ARG A 1 110 ? -16.111 11.202 6.675 1.00 93.31 110 ARG A N 1
ATOM 848 C CA . ARG A 1 110 ? -17.525 11.093 7.086 1.00 93.31 110 ARG A CA 1
ATOM 849 C C . ARG A 1 110 ? -17.672 10.131 8.261 1.00 93.31 110 ARG A C 1
ATOM 851 O O . ARG A 1 110 ? -18.310 10.493 9.244 1.00 93.31 110 ARG A O 1
ATOM 858 N N . VAL A 1 111 ? -17.039 8.964 8.163 1.00 92.94 111 VAL A N 1
ATOM 859 C CA . VAL A 1 111 ? -17.002 7.931 9.204 1.00 92.94 111 VAL A CA 1
ATOM 860 C C . VAL A 1 111 ? -16.422 8.486 10.505 1.00 92.94 111 VAL A C 1
ATOM 862 O O . VAL A 1 111 ? -17.053 8.330 11.547 1.00 92.94 111 VAL A O 1
ATOM 865 N N . ARG A 1 112 ? -15.301 9.224 10.446 1.00 90.69 112 ARG A N 1
ATOM 866 C CA . ARG A 1 112 ? -14.714 9.887 11.626 1.00 90.69 112 ARG A CA 1
ATOM 867 C C . ARG A 1 112 ? -15.729 10.789 12.328 1.00 90.69 112 ARG A C 1
ATOM 869 O O . ARG A 1 112 ? -15.920 10.682 13.532 1.00 90.69 112 ARG A O 1
ATOM 876 N N . ARG A 1 113 ? -16.407 11.668 11.581 1.00 89.50 113 ARG A N 1
ATOM 877 C CA . ARG A 1 113 ? -17.378 12.622 12.153 1.00 89.50 113 ARG A CA 1
ATOM 878 C C . ARG A 1 113 ? -18.602 11.958 12.767 1.00 89.50 113 ARG A C 1
ATOM 880 O O . ARG A 1 113 ? -19.212 12.541 13.652 1.00 89.50 113 ARG A O 1
ATOM 887 N N . ALA A 1 114 ? -18.955 10.763 12.305 1.00 90.12 114 ALA A N 1
ATOM 888 C CA . ALA A 1 114 ? -20.010 9.973 12.923 1.00 90.12 114 ALA A CA 1
ATOM 889 C C . ALA A 1 114 ? -19.586 9.366 14.275 1.00 90.12 114 ALA A C 1
ATOM 891 O O . ALA A 1 114 ? -20.441 8.828 14.971 1.00 90.12 114 ALA A O 1
ATOM 892 N N . ALA A 1 115 ? -18.298 9.454 14.647 1.00 86.06 115 ALA A N 1
ATOM 893 C CA . ALA A 1 115 ? -17.737 8.961 15.905 1.00 86.06 115 ALA A CA 1
ATOM 894 C C . ALA A 1 115 ? -18.156 7.512 16.211 1.00 86.06 115 ALA A C 1
ATOM 896 O O . ALA A 1 115 ? -18.557 7.177 17.327 1.00 86.06 115 ALA A O 1
ATOM 897 N N . LEU A 1 116 ? -18.112 6.656 15.184 1.00 86.50 116 LEU A N 1
ATOM 898 C CA . LEU A 1 116 ? -18.536 5.267 15.303 1.00 86.50 116 LEU A CA 1
ATOM 899 C C . LEU A 1 116 ? -17.609 4.522 16.267 1.00 86.50 116 LEU A C 1
ATOM 901 O O . LEU A 1 116 ? -16.404 4.434 16.044 1.00 86.50 116 LEU A O 1
ATOM 905 N N . VAL A 1 117 ? -18.189 3.951 17.320 1.00 91.06 117 VAL A N 1
ATOM 906 C CA . VAL A 1 117 ? -17.484 3.101 18.283 1.00 91.06 117 VAL A CA 1
ATOM 907 C C . VAL A 1 117 ? -18.047 1.697 18.167 1.00 91.06 117 VAL A C 1
ATOM 909 O O . VAL A 1 117 ? -19.256 1.513 18.296 1.00 91.06 117 VAL A O 1
ATOM 912 N N . ALA A 1 118 ? -17.177 0.710 17.963 1.00 90.06 118 ALA A N 1
ATOM 913 C CA . ALA A 1 118 ? -17.595 -0.686 17.979 1.00 90.06 118 ALA A CA 1
ATOM 914 C C . ALA A 1 118 ? -17.888 -1.120 19.423 1.00 90.06 118 ALA A C 1
ATOM 916 O O . ALA A 1 118 ? -16.993 -1.124 20.266 1.00 90.06 118 ALA A O 1
ATOM 917 N N . ARG A 1 119 ? -19.145 -1.465 19.704 1.00 90.56 119 ARG A N 1
ATOM 918 C CA . ARG A 1 119 ? -19.635 -1.958 21.002 1.00 90.56 119 ARG A CA 1
ATOM 919 C C . ARG A 1 119 ? -20.160 -3.387 20.916 1.00 90.56 119 ARG A C 1
ATOM 921 O O . ARG A 1 119 ? -20.190 -4.091 21.921 1.00 90.56 119 ARG A O 1
ATOM 928 N N . ARG A 1 120 ? -20.638 -3.802 19.740 1.00 92.50 120 ARG A N 1
ATOM 929 C CA . ARG A 1 120 ? -21.219 -5.133 19.508 1.00 92.50 120 ARG A CA 1
ATOM 930 C C . ARG A 1 120 ? -20.203 -6.074 18.846 1.00 92.50 120 ARG A C 1
ATOM 932 O O . ARG A 1 120 ? -19.372 -5.609 18.067 1.00 92.50 120 ARG A O 1
ATOM 939 N N . PRO A 1 121 ? -20.311 -7.404 19.038 1.00 92.19 121 PRO A N 1
ATOM 940 C CA . PRO A 1 121 ? -19.418 -8.373 18.391 1.00 92.19 121 PRO A CA 1
ATOM 941 C C . PRO A 1 121 ? -19.361 -8.234 16.863 1.00 92.19 121 PRO A C 1
ATOM 943 O O . PRO A 1 121 ? -18.284 -8.257 16.278 1.00 92.19 121 PRO A O 1
ATOM 946 N N . VAL A 1 122 ? -20.510 -8.008 16.215 1.00 94.00 122 VAL A N 1
ATOM 947 C CA . VAL A 1 122 ? -20.592 -7.813 14.755 1.00 94.00 122 VAL A CA 1
ATOM 948 C C . VAL A 1 122 ? -19.854 -6.546 14.310 1.00 94.00 122 VAL A C 1
ATOM 950 O O . VAL A 1 122 ? -19.175 -6.553 13.287 1.00 94.00 122 VAL A O 1
ATOM 953 N N . GLU A 1 123 ? -19.936 -5.467 15.092 1.00 92.69 123 GLU A N 1
ATOM 954 C CA . GLU A 1 123 ? -19.219 -4.218 14.808 1.00 92.69 123 GLU A CA 1
ATOM 955 C C . GLU A 1 123 ? -17.708 -4.415 14.952 1.00 92.69 123 GLU A C 1
ATOM 957 O O . GLU A 1 123 ? -16.945 -3.901 14.140 1.00 92.69 123 GLU A O 1
ATOM 962 N N . HIS A 1 124 ? -17.261 -5.204 15.935 1.00 92.75 124 HIS A N 1
ATOM 963 C CA . HIS A 1 124 ? -15.849 -5.560 16.062 1.00 92.75 124 HIS A CA 1
ATOM 964 C C . HIS A 1 124 ? -15.343 -6.360 14.863 1.00 92.75 124 HIS A C 1
ATOM 966 O O . HIS A 1 124 ? -14.289 -6.021 14.335 1.00 92.75 124 HIS A O 1
ATOM 972 N N . VAL A 1 125 ? -16.101 -7.358 14.397 1.00 95.25 125 VAL A N 1
ATOM 973 C CA . VAL A 1 125 ? -15.746 -8.127 13.192 1.00 95.25 125 VAL A CA 1
ATOM 974 C C . VAL A 1 125 ? -15.657 -7.210 11.974 1.00 95.25 125 VAL A C 1
ATOM 976 O O . VAL A 1 125 ? -14.691 -7.295 11.218 1.00 95.25 125 VAL A O 1
ATOM 979 N N . LEU A 1 126 ? -16.614 -6.293 11.805 1.00 95.69 126 LEU A N 1
ATOM 980 C CA . LEU A 1 126 ? -16.600 -5.335 10.701 1.00 95.69 126 LEU A CA 1
ATOM 981 C C . LEU A 1 126 ? -15.385 -4.402 10.771 1.00 95.69 126 LEU A C 1
ATOM 983 O O . LEU A 1 126 ? -14.707 -4.214 9.765 1.00 95.69 126 LEU A O 1
ATOM 987 N N . VAL A 1 127 ? -15.067 -3.857 11.947 1.00 95.69 127 VAL A N 1
ATOM 988 C CA . VAL A 1 127 ? -13.897 -2.987 12.122 1.00 95.69 127 VAL A CA 1
ATOM 989 C C . VAL A 1 127 ? -12.594 -3.750 11.885 1.00 95.69 127 VAL A C 1
ATOM 991 O O . VAL A 1 127 ? -11.717 -3.234 11.196 1.00 95.69 127 VAL A O 1
ATOM 994 N N . THR A 1 128 ? -12.459 -4.970 12.408 1.00 96.81 128 THR A N 1
ATOM 995 C CA . THR A 1 128 ? -11.299 -5.833 12.142 1.00 96.81 128 THR A CA 1
ATOM 996 C C . THR A 1 128 ? -11.187 -6.138 10.647 1.00 96.81 128 THR A C 1
ATOM 998 O O . THR A 1 128 ? -10.093 -6.056 10.094 1.00 96.81 128 THR A O 1
ATOM 1001 N N . GLY A 1 129 ? -12.304 -6.392 9.960 1.00 97.56 129 GLY A N 1
ATOM 1002 C CA . GLY A 1 129 ? -12.341 -6.567 8.508 1.00 97.56 129 GLY A CA 1
ATOM 1003 C C . GLY A 1 129 ? -11.857 -5.328 7.750 1.00 97.56 129 GLY A C 1
ATOM 1004 O O . GLY A 1 129 ? -10.963 -5.433 6.915 1.00 97.56 129 GLY A O 1
ATOM 1005 N N . VAL A 1 130 ? -12.380 -4.142 8.078 1.00 96.62 130 VAL A N 1
ATOM 1006 C CA . VAL A 1 130 ? -11.966 -2.867 7.462 1.00 96.62 130 VAL A CA 1
ATOM 1007 C C . VAL A 1 130 ? -10.485 -2.577 7.722 1.00 96.62 130 VAL A C 1
ATOM 1009 O O . VAL A 1 130 ? -9.757 -2.237 6.788 1.00 96.62 130 VAL A O 1
ATOM 1012 N N . ALA A 1 131 ? -10.024 -2.746 8.965 1.00 97.44 131 ALA A N 1
ATOM 1013 C CA . ALA A 1 131 ? -8.624 -2.565 9.337 1.00 97.44 131 ALA A CA 1
ATOM 1014 C C . ALA A 1 131 ? -7.712 -3.532 8.575 1.00 97.44 131 ALA A C 1
ATOM 1016 O O . ALA A 1 131 ? -6.691 -3.104 8.045 1.00 97.44 131 ALA A O 1
ATOM 1017 N N . THR A 1 132 ? -8.110 -4.801 8.458 1.00 98.12 132 THR A N 1
ATOM 1018 C CA . THR A 1 132 ? -7.367 -5.823 7.712 1.00 98.12 132 THR A CA 1
ATOM 1019 C C . THR A 1 132 ? -7.281 -5.462 6.238 1.00 98.12 132 THR A C 1
ATOM 1021 O O . THR A 1 132 ? -6.179 -5.377 5.716 1.00 98.12 132 THR A O 1
ATOM 1024 N N . VAL A 1 133 ? -8.405 -5.177 5.572 1.00 97.44 133 VAL A N 1
ATOM 1025 C CA . VAL A 1 133 ? -8.423 -4.852 4.135 1.00 97.44 133 VAL A CA 1
ATOM 1026 C C . VAL A 1 133 ? -7.548 -3.638 3.831 1.00 97.44 133 VAL A C 1
ATOM 1028 O O . VAL A 1 133 ? -6.724 -3.691 2.918 1.00 97.44 133 VAL A O 1
ATOM 1031 N N . LEU A 1 134 ? -7.681 -2.558 4.608 1.00 97.50 134 LEU A N 1
ATOM 1032 C CA . LEU A 1 134 ? -6.914 -1.336 4.372 1.00 97.50 134 LEU A CA 1
ATOM 1033 C C . LEU A 1 134 ? -5.419 -1.522 4.679 1.00 97.50 134 LEU A C 1
ATOM 1035 O O . LEU A 1 134 ? -4.577 -1.100 3.885 1.00 97.50 134 LEU A O 1
ATOM 1039 N N . ALA A 1 135 ? -5.083 -2.191 5.787 1.00 98.12 135 ALA A N 1
ATOM 1040 C CA . ALA A 1 135 ? -3.700 -2.507 6.139 1.00 98.12 135 ALA A CA 1
ATOM 1041 C C . ALA A 1 135 ? -3.051 -3.442 5.114 1.00 98.12 135 ALA A C 1
ATOM 1043 O O . ALA A 1 135 ? -1.930 -3.183 4.686 1.00 98.12 135 ALA A O 1
ATOM 1044 N N . SER A 1 136 ? -3.759 -4.483 4.666 1.00 98.00 136 SER A N 1
ATOM 1045 C CA . SER A 1 136 ? -3.298 -5.396 3.618 1.00 98.00 136 SER A CA 1
ATOM 1046 C C . SER A 1 136 ? -3.055 -4.670 2.309 1.00 98.00 136 SER A C 1
ATOM 1048 O O . SER A 1 136 ? -2.008 -4.878 1.707 1.00 98.00 136 SER A O 1
ATOM 1050 N N . ALA A 1 137 ? -3.977 -3.811 1.868 1.00 96.56 137 ALA A N 1
ATOM 1051 C CA . ALA A 1 137 ? -3.817 -3.067 0.623 1.00 96.56 137 ALA A CA 1
ATOM 1052 C C . ALA A 1 137 ? -2.559 -2.182 0.661 1.00 96.56 137 ALA A C 1
ATOM 1054 O O . ALA A 1 137 ? -1.705 -2.294 -0.216 1.00 96.56 137 ALA A O 1
ATOM 1055 N N . LEU A 1 138 ? -2.395 -1.366 1.708 1.00 97.44 138 LEU A N 1
ATOM 1056 C CA . LEU A 1 138 ? -1.242 -0.467 1.844 1.00 97.44 138 LEU A CA 1
ATOM 1057 C C . LEU A 1 138 ? 0.081 -1.220 2.042 1.00 97.44 138 LEU A C 1
ATOM 1059 O O . LEU A 1 138 ? 1.078 -0.884 1.405 1.00 97.44 138 LEU A O 1
ATOM 1063 N N . ALA A 1 139 ? 0.098 -2.266 2.869 1.00 97.94 139 ALA A N 1
ATOM 1064 C CA . ALA A 1 139 ? 1.289 -3.087 3.070 1.00 97.94 139 ALA A CA 1
ATOM 1065 C C . ALA A 1 139 ? 1.677 -3.857 1.799 1.00 97.94 139 ALA A C 1
ATOM 1067 O O . ALA A 1 139 ? 2.860 -3.974 1.493 1.00 97.94 139 ALA A O 1
ATOM 1068 N N . THR A 1 140 ? 0.700 -4.330 1.019 1.00 97.19 140 THR A N 1
ATOM 1069 C CA . THR A 1 140 ? 0.944 -5.000 -0.269 1.00 97.19 140 THR A CA 1
ATOM 1070 C C . THR A 1 140 ? 1.514 -4.032 -1.300 1.00 97.19 140 THR A C 1
ATOM 1072 O O . THR A 1 140 ? 2.417 -4.409 -2.039 1.00 97.19 140 THR A O 1
ATOM 1075 N N . LEU A 1 141 ? 1.058 -2.775 -1.324 1.00 95.62 141 LEU A N 1
ATOM 1076 C CA . LEU A 1 141 ? 1.665 -1.733 -2.159 1.00 95.62 141 LEU A CA 1
ATOM 1077 C C . LEU A 1 141 ? 3.118 -1.458 -1.742 1.00 95.62 141 LEU A C 1
ATOM 1079 O O . LEU A 1 141 ? 3.994 -1.390 -2.600 1.00 95.62 141 LEU A O 1
ATOM 1083 N N . ALA A 1 142 ? 3.402 -1.369 -0.440 1.00 96.12 142 ALA A N 1
ATOM 1084 C CA . ALA A 1 142 ? 4.770 -1.203 0.058 1.00 96.12 142 ALA A CA 1
ATOM 1085 C C . ALA A 1 142 ? 5.664 -2.411 -0.286 1.00 96.12 142 ALA A C 1
ATOM 1087 O O . ALA A 1 142 ? 6.800 -2.244 -0.729 1.00 96.12 142 ALA A O 1
ATOM 1088 N N . LEU A 1 143 ? 5.132 -3.630 -0.152 1.00 94.94 143 LEU A N 1
ATOM 1089 C CA . LEU A 1 143 ? 5.801 -4.864 -0.563 1.00 94.94 143 LEU A CA 1
ATOM 1090 C C . LEU A 1 143 ? 6.063 -4.889 -2.067 1.00 94.94 143 LEU A C 1
ATOM 1092 O O . LEU A 1 143 ? 7.148 -5.282 -2.478 1.00 94.94 143 LEU A O 1
ATOM 1096 N N . TRP A 1 144 ? 5.110 -4.444 -2.885 1.00 93.88 144 TRP A N 1
ATOM 1097 C CA . TRP A 1 144 ? 5.294 -4.330 -4.328 1.00 93.88 144 TRP A CA 1
ATOM 1098 C C . TRP A 1 144 ? 6.472 -3.419 -4.659 1.00 93.88 144 TRP A C 1
ATOM 1100 O O . TRP A 1 144 ? 7.331 -3.811 -5.442 1.00 93.88 144 TRP A O 1
ATOM 1110 N N . VAL A 1 145 ? 6.544 -2.230 -4.052 1.00 92.94 145 VAL A N 1
ATOM 1111 C CA . VAL A 1 145 ? 7.677 -1.311 -4.243 1.00 92.94 145 VAL A CA 1
ATOM 1112 C C . VAL A 1 145 ? 8.985 -1.981 -3.819 1.00 92.94 145 VAL A C 1
ATOM 1114 O O . VAL A 1 145 ? 9.946 -1.972 -4.584 1.00 92.94 145 VAL A O 1
ATOM 1117 N N . ALA A 1 146 ? 9.016 -2.626 -2.648 1.00 93.19 146 ALA A N 1
ATOM 1118 C CA . ALA A 1 146 ? 10.208 -3.310 -2.150 1.00 93.19 146 ALA A CA 1
ATOM 1119 C C . ALA A 1 146 ? 10.671 -4.451 -3.075 1.00 93.19 146 ALA A C 1
ATOM 1121 O O . ALA A 1 146 ? 11.864 -4.582 -3.336 1.00 93.19 146 ALA A O 1
ATOM 1122 N N . VAL A 1 147 ? 9.737 -5.249 -3.601 1.00 89.31 147 VAL A N 1
ATOM 1123 C CA . VAL A 1 147 ? 10.021 -6.312 -4.577 1.00 89.31 147 VAL A CA 1
ATOM 1124 C C . VAL A 1 147 ? 10.490 -5.716 -5.902 1.00 89.31 147 VAL A C 1
ATOM 1126 O O . VAL A 1 147 ? 11.434 -6.238 -6.492 1.00 89.31 147 VAL A O 1
ATOM 1129 N N . SER A 1 148 ? 9.878 -4.622 -6.363 1.00 88.38 148 SER A N 1
ATOM 1130 C CA . SER A 1 148 ? 10.244 -3.991 -7.631 1.00 88.38 148 SER A CA 1
ATOM 1131 C C . SER A 1 148 ? 11.659 -3.427 -7.606 1.00 88.38 148 SER A C 1
ATOM 1133 O O . SER A 1 148 ? 12.445 -3.733 -8.495 1.00 88.38 148 SER A O 1
ATOM 1135 N N . VAL A 1 149 ? 12.015 -2.683 -6.551 1.00 89.38 149 VAL A N 1
ATOM 1136 C CA . VAL A 1 149 ? 13.350 -2.080 -6.367 1.00 89.38 149 VAL A CA 1
ATOM 1137 C C . VAL A 1 149 ? 14.469 -3.130 -6.380 1.00 89.38 149 VAL A C 1
ATOM 1139 O O . VAL A 1 149 ? 15.603 -2.828 -6.737 1.00 89.38 149 VAL A O 1
ATOM 1142 N N . GLN A 1 150 ? 14.152 -4.373 -6.019 1.00 87.12 150 GLN A N 1
ATOM 1143 C CA . GLN A 1 150 ? 15.084 -5.502 -6.005 1.00 87.12 150 GLN A CA 1
ATOM 1144 C C . GLN A 1 150 ? 15.070 -6.325 -7.304 1.00 87.12 150 GLN A C 1
ATOM 1146 O O . GLN A 1 150 ? 15.618 -7.425 -7.324 1.00 87.12 150 GLN A O 1
ATOM 1151 N N . ASP A 1 151 ? 14.379 -5.865 -8.352 1.00 82.50 151 ASP A N 1
ATOM 1152 C CA . ASP A 1 151 ? 14.097 -6.637 -9.572 1.00 82.50 151 ASP A CA 1
ATOM 1153 C C . ASP A 1 151 ? 13.442 -8.009 -9.302 1.00 82.50 151 ASP A C 1
ATOM 1155 O O . ASP A 1 151 ? 13.494 -8.947 -10.104 1.00 82.50 151 ASP A O 1
ATOM 1159 N N . GLY A 1 152 ? 12.750 -8.126 -8.166 1.00 76.31 152 GLY A N 1
ATOM 1160 C CA . GLY A 1 152 ? 12.246 -9.388 -7.640 1.00 76.31 152 GLY A CA 1
ATOM 1161 C C . GLY A 1 152 ? 11.083 -9.980 -8.435 1.00 76.31 152 GLY A C 1
ATOM 1162 O O . GLY A 1 152 ? 10.851 -11.184 -8.355 1.00 76.31 152 GLY A O 1
ATOM 1163 N N . PHE A 1 153 ? 10.362 -9.197 -9.248 1.00 77.56 153 PHE A N 1
ATOM 1164 C CA . PHE A 1 153 ? 9.216 -9.720 -10.009 1.00 77.56 153 PHE A CA 1
ATOM 1165 C C . PHE A 1 153 ? 9.594 -10.812 -11.006 1.00 77.56 153 PHE A C 1
ATOM 1167 O O . PHE A 1 153 ? 8.840 -11.771 -11.167 1.00 77.56 153 PHE A O 1
ATOM 1174 N N . SER A 1 154 ? 10.755 -10.695 -11.653 1.00 73.12 154 SER A N 1
ATOM 1175 C CA . SER A 1 154 ? 11.248 -11.722 -12.576 1.00 73.12 154 SER A CA 1
ATOM 1176 C C . SER A 1 154 ? 11.574 -13.019 -11.832 1.00 73.12 154 SER A C 1
ATOM 1178 O O . SER A 1 154 ? 11.250 -14.102 -12.316 1.00 73.12 154 SER A O 1
ATOM 1180 N N . LEU A 1 155 ? 12.142 -12.907 -10.626 1.00 73.31 155 LEU A N 1
ATOM 1181 C CA . LEU A 1 155 ? 12.426 -14.044 -9.752 1.00 73.31 155 LEU A CA 1
ATOM 1182 C C . LEU A 1 155 ? 11.128 -14.720 -9.295 1.00 73.31 155 LEU A C 1
ATOM 1184 O O . LEU A 1 155 ? 10.995 -15.932 -9.437 1.00 73.31 155 LEU A O 1
ATOM 1188 N N . VAL A 1 156 ? 10.145 -13.942 -8.828 1.00 74.62 156 VAL A N 1
ATOM 1189 C CA . VAL A 1 156 ? 8.832 -14.451 -8.392 1.00 74.62 156 VAL A CA 1
ATOM 1190 C C . VAL A 1 156 ? 8.094 -15.145 -9.536 1.00 74.62 156 VAL A C 1
ATOM 1192 O O . VAL A 1 156 ? 7.544 -16.226 -9.344 1.00 74.62 156 VAL A O 1
ATOM 1195 N N . ALA A 1 157 ? 8.097 -14.566 -10.739 1.00 76.81 157 ALA A N 1
ATOM 1196 C CA . ALA A 1 157 ? 7.490 -15.200 -11.906 1.00 76.81 157 ALA A CA 1
ATOM 1197 C C . ALA A 1 157 ? 8.208 -16.515 -12.277 1.00 76.81 157 ALA A C 1
ATOM 1199 O O . ALA A 1 157 ? 7.552 -17.507 -12.618 1.00 76.81 157 ALA A O 1
ATOM 1200 N N . GLY A 1 158 ? 9.540 -16.543 -12.147 1.00 72.06 158 GLY A N 1
ATOM 1201 C CA . GLY A 1 158 ? 10.368 -17.723 -12.387 1.00 72.06 158 GLY A CA 1
ATOM 1202 C C . GLY A 1 158 ? 9.986 -18.923 -11.517 1.00 72.06 158 GLY A C 1
ATOM 1203 O O . GLY A 1 158 ? 10.035 -20.051 -12.005 1.00 72.06 158 GLY A O 1
ATOM 1204 N N . LEU A 1 159 ? 9.498 -18.692 -10.289 1.00 74.25 159 LEU A N 1
ATOM 1205 C CA . LEU A 1 159 ? 9.032 -19.752 -9.379 1.00 74.25 159 LEU A CA 1
ATOM 1206 C C . LEU A 1 159 ? 7.892 -20.600 -9.963 1.00 74.25 159 LEU A C 1
ATOM 1208 O O . LEU A 1 159 ? 7.711 -21.742 -9.553 1.00 74.25 159 LEU A O 1
ATOM 1212 N N . ILE A 1 160 ? 7.131 -20.061 -10.922 1.00 80.25 160 ILE A N 1
ATOM 1213 C CA . ILE A 1 160 ? 6.042 -20.778 -11.601 1.00 80.25 160 ILE A CA 1
ATOM 1214 C C . ILE A 1 160 ? 6.329 -21.029 -13.089 1.00 80.25 160 ILE A C 1
ATOM 1216 O O . ILE A 1 160 ? 5.408 -21.260 -13.876 1.00 80.25 160 ILE A O 1
ATOM 1220 N N . GLY A 1 161 ? 7.599 -20.942 -13.500 1.00 80.19 161 GLY A N 1
ATOM 1221 C CA . GLY A 1 161 ? 8.024 -21.186 -14.880 1.00 80.19 161 GLY A CA 1
ATOM 1222 C C . GLY A 1 161 ? 7.533 -20.135 -15.881 1.00 80.19 161 GLY A C 1
ATOM 1223 O O . GLY A 1 161 ? 7.361 -20.436 -17.063 1.00 80.19 161 GLY A O 1
ATOM 1224 N N . ARG A 1 162 ? 7.262 -18.900 -15.434 1.00 81.25 162 ARG A N 1
ATOM 1225 C CA . ARG A 1 162 ? 6.840 -17.783 -16.296 1.00 81.25 162 ARG A CA 1
ATOM 1226 C C . ARG A 1 162 ? 7.844 -16.635 -16.201 1.00 81.25 162 ARG A C 1
ATOM 1228 O O . ARG A 1 162 ? 8.400 -16.378 -15.150 1.00 81.25 162 ARG A O 1
ATOM 1235 N N . SER A 1 163 ? 8.039 -15.886 -17.282 1.00 75.56 163 SER A N 1
ATOM 1236 C CA . SER A 1 163 ? 8.946 -14.722 -17.321 1.00 75.56 163 SER A CA 1
ATOM 1237 C C . SER A 1 163 ? 8.205 -13.378 -17.346 1.00 75.56 163 SER A C 1
ATOM 1239 O O . SER A 1 163 ? 8.738 -12.363 -17.787 1.00 75.56 163 SER A O 1
ATOM 1241 N N . SER A 1 164 ? 6.944 -13.355 -16.902 1.00 82.88 164 SER A N 1
ATOM 1242 C CA . SER A 1 164 ? 6.090 -12.170 -17.013 1.00 82.88 164 SER A CA 1
ATOM 1243 C C . SER A 1 164 ? 6.047 -11.369 -15.717 1.00 82.88 164 SER A C 1
ATOM 1245 O O . SER A 1 164 ? 5.613 -11.866 -14.679 1.00 82.88 164 SER A O 1
ATOM 1247 N N . VAL A 1 165 ? 6.397 -10.086 -15.812 1.00 79.56 165 VAL A N 1
ATOM 1248 C CA . VAL A 1 165 ? 6.281 -9.102 -14.722 1.00 79.56 165 VAL A CA 1
ATOM 1249 C C . VAL A 1 165 ? 4.857 -9.051 -14.172 1.00 79.56 165 VAL A C 1
ATOM 1251 O O . VAL A 1 165 ? 4.680 -8.987 -12.964 1.00 79.56 165 VAL A O 1
ATOM 1254 N N . LEU A 1 166 ? 3.843 -9.154 -15.042 1.00 82.44 166 LEU A N 1
ATOM 1255 C CA . LEU A 1 166 ? 2.429 -9.161 -14.644 1.00 82.44 166 LEU A CA 1
ATOM 1256 C C . LEU A 1 166 ? 2.079 -10.371 -13.773 1.00 82.44 166 LEU A C 1
ATOM 1258 O O . LEU A 1 166 ? 1.263 -10.266 -12.862 1.00 82.44 166 LEU A O 1
ATOM 1262 N N . VAL A 1 167 ? 2.700 -11.517 -14.051 1.00 85.25 167 VAL A N 1
ATOM 1263 C CA . VAL A 1 167 ? 2.513 -12.733 -13.257 1.00 85.25 167 VAL A CA 1
ATOM 1264 C C . VAL A 1 167 ? 3.179 -12.575 -11.893 1.00 85.25 167 VAL A C 1
ATOM 1266 O O . VAL A 1 167 ? 2.540 -12.855 -10.883 1.00 85.25 167 VAL A O 1
ATOM 1269 N N . GLY A 1 168 ? 4.417 -12.067 -11.849 1.00 84.81 168 GLY A N 1
ATOM 1270 C CA . GLY A 1 168 ? 5.103 -11.756 -10.590 1.00 84.81 168 GLY A CA 1
ATOM 1271 C C . GLY A 1 168 ? 4.303 -10.776 -9.726 1.00 84.81 168 GLY A C 1
ATOM 1272 O O . GLY A 1 168 ? 4.037 -11.053 -8.563 1.00 84.81 168 GLY A O 1
ATOM 1273 N N . ALA A 1 169 ? 3.828 -9.689 -10.331 1.00 86.88 169 ALA A N 1
ATOM 1274 C CA . ALA A 1 169 ? 2.927 -8.704 -9.739 1.00 86.88 169 ALA A CA 1
ATOM 1275 C C . ALA A 1 169 ? 1.653 -9.319 -9.133 1.00 86.88 169 ALA A C 1
ATOM 1277 O O . ALA A 1 169 ? 1.313 -9.062 -7.977 1.00 86.88 169 ALA A O 1
ATOM 1278 N N . LEU A 1 170 ? 0.944 -10.149 -9.906 1.00 90.69 170 LEU A N 1
ATOM 1279 C CA . LEU A 1 170 ? -0.276 -10.814 -9.450 1.00 90.69 170 LEU A CA 1
ATOM 1280 C C . LEU A 1 170 ? 0.001 -11.734 -8.256 1.00 90.69 170 LEU A C 1
ATOM 1282 O O . LEU A 1 170 ? -0.747 -11.715 -7.280 1.00 90.69 170 LEU A O 1
ATOM 1286 N N . LEU A 1 171 ? 1.090 -12.506 -8.312 1.00 89.44 171 LEU A N 1
ATOM 1287 C CA . LEU A 1 171 ? 1.514 -13.358 -7.204 1.00 89.44 171 LEU A CA 1
ATOM 1288 C C . LEU A 1 171 ? 1.837 -12.538 -5.953 1.00 89.44 171 LEU A C 1
ATOM 1290 O O . LEU A 1 171 ? 1.427 -12.925 -4.862 1.00 89.44 171 LEU A O 1
ATOM 1294 N N . THR A 1 172 ? 2.505 -11.390 -6.095 1.00 91.56 172 THR A N 1
ATOM 1295 C CA . THR A 1 172 ? 2.775 -10.482 -4.973 1.00 91.56 172 THR A CA 1
ATOM 1296 C C . THR A 1 172 ? 1.486 -9.942 -4.353 1.00 91.56 172 THR A C 1
ATOM 1298 O O . THR A 1 172 ? 1.392 -9.913 -3.128 1.00 91.56 172 THR A O 1
ATOM 1301 N N . ILE A 1 173 ? 0.472 -9.582 -5.154 1.00 93.12 173 ILE A N 1
ATOM 1302 C CA . ILE A 1 173 ? -0.840 -9.160 -4.629 1.00 93.12 173 ILE A CA 1
ATOM 1303 C C . ILE A 1 173 ? -1.487 -10.287 -3.824 1.00 93.12 173 ILE A C 1
ATOM 1305 O O . ILE A 1 173 ? -1.892 -10.076 -2.683 1.00 93.12 173 ILE A O 1
ATOM 1309 N N . LEU A 1 174 ? -1.568 -11.489 -4.399 1.00 94.81 174 LEU A N 1
ATOM 1310 C CA . LEU A 1 174 ? -2.204 -12.635 -3.747 1.00 94.81 174 LEU A CA 1
ATOM 1311 C C . LEU A 1 174 ? -1.484 -13.014 -2.446 1.00 94.81 174 LEU A C 1
ATOM 1313 O O . LEU A 1 174 ? -2.134 -13.221 -1.420 1.00 94.81 174 LEU A O 1
ATOM 1317 N N . ALA A 1 175 ? -0.149 -13.052 -2.475 1.00 92.88 175 ALA A N 1
ATOM 1318 C CA . ALA A 1 175 ? 0.675 -13.329 -1.305 1.00 92.88 175 ALA A CA 1
ATOM 1319 C C . ALA A 1 175 ? 0.512 -12.249 -0.226 1.00 92.88 175 ALA A C 1
ATOM 1321 O O . ALA A 1 175 ? 0.340 -12.586 0.943 1.00 92.88 175 ALA A O 1
ATOM 1322 N N . GLY A 1 176 ? 0.502 -10.969 -0.611 1.00 96.06 176 GLY A N 1
ATOM 1323 C CA . GLY A 1 176 ? 0.255 -9.850 0.296 1.00 96.06 176 GLY A CA 1
ATOM 1324 C C . GLY A 1 176 ? -1.117 -9.946 0.966 1.00 96.06 176 GLY A C 1
ATOM 1325 O O . GLY A 1 176 ? -1.208 -9.914 2.189 1.00 96.06 176 GLY A O 1
ATOM 1326 N N . CYS A 1 177 ? -2.187 -10.178 0.201 1.00 96.44 177 CYS A N 1
ATOM 1327 C CA . CYS A 1 177 ? -3.530 -10.361 0.758 1.00 96.44 177 CYS A CA 1
ATOM 1328 C C . CYS A 1 177 ? -3.599 -11.533 1.750 1.00 96.44 177 CYS A C 1
ATOM 1330 O O . CYS A 1 177 ? -4.121 -11.369 2.855 1.00 96.44 177 CYS A O 1
ATOM 1332 N N . ALA A 1 178 ? -3.049 -12.696 1.387 1.00 96.19 178 ALA A N 1
ATOM 1333 C CA . ALA A 1 178 ? -3.022 -13.866 2.264 1.00 96.19 178 ALA A CA 1
ATOM 1334 C C . ALA A 1 178 ? -2.231 -13.590 3.553 1.00 96.19 178 ALA A C 1
ATOM 1336 O O . ALA A 1 178 ? -2.712 -13.869 4.655 1.00 96.19 178 ALA A O 1
ATOM 1337 N N . LEU A 1 179 ? -1.052 -12.976 3.426 1.00 96.31 179 LEU A N 1
ATOM 1338 C CA . LEU A 1 179 ? -0.218 -12.591 4.558 1.00 96.31 179 LEU A CA 1
ATOM 1339 C C . LEU A 1 179 ? -0.936 -11.593 5.471 1.00 96.31 179 LEU A C 1
ATOM 1341 O O . LEU A 1 179 ? -0.840 -11.691 6.687 1.00 96.31 179 LEU A O 1
ATOM 1345 N N . GLY A 1 180 ? -1.707 -10.664 4.912 1.00 97.81 180 GLY A N 1
ATOM 1346 C CA . GLY A 1 180 ? -2.509 -9.715 5.676 1.00 97.81 180 GLY A CA 1
ATOM 1347 C C . GLY A 1 180 ? -3.576 -10.363 6.555 1.00 97.81 180 GLY A C 1
ATOM 1348 O O . GLY A 1 180 ? -3.718 -9.985 7.718 1.00 97.81 180 GLY A O 1
ATOM 1349 N N . VAL A 1 181 ? -4.271 -11.384 6.045 1.00 97.75 181 VAL A N 1
ATOM 1350 C CA . VAL A 1 181 ? -5.217 -12.173 6.851 1.00 97.75 181 VAL A CA 1
ATOM 1351 C C . VAL A 1 181 ? -4.484 -12.849 8.008 1.00 97.75 181 VAL A C 1
ATOM 1353 O O . VAL A 1 181 ? -4.900 -12.702 9.157 1.00 97.75 181 VAL A O 1
ATOM 1356 N N . VAL A 1 182 ? -3.354 -13.508 7.735 1.00 96.88 182 VAL A N 1
ATOM 1357 C CA . VAL A 1 182 ? -2.531 -14.150 8.775 1.00 96.88 182 VAL A CA 1
ATOM 1358 C C . VAL A 1 182 ? -2.075 -13.133 9.824 1.00 96.88 182 VAL A C 1
ATOM 1360 O O . VAL A 1 182 ? -2.264 -13.364 11.017 1.00 96.88 182 VAL A O 1
ATOM 1363 N N . CYS A 1 183 ? -1.548 -11.981 9.401 1.00 97.69 183 CYS A N 1
ATOM 1364 C CA . CYS A 1 183 ? -1.127 -10.917 10.308 1.00 97.69 183 CYS A CA 1
ATOM 1365 C C . CYS A 1 183 ? -2.285 -10.417 11.180 1.00 97.69 183 CYS A C 1
ATOM 1367 O O . CYS A 1 183 ? -2.102 -10.261 12.383 1.00 97.69 183 CYS A O 1
ATOM 1369 N N . SER A 1 184 ? -3.477 -10.198 10.611 1.00 97.88 184 SER A N 1
ATOM 1370 C CA . SER A 1 184 ? -4.643 -9.744 11.385 1.00 97.88 184 SER A CA 1
ATOM 1371 C C . SER A 1 184 ? -5.037 -10.740 12.477 1.00 97.88 184 SER A C 1
ATOM 1373 O O . SER A 1 184 ? -5.224 -10.343 13.626 1.00 97.88 184 SER A O 1
ATOM 1375 N N . VAL A 1 185 ? -5.082 -12.037 12.151 1.00 97.81 185 VAL A N 1
ATOM 1376 C CA . VAL A 1 185 ? -5.413 -13.104 13.104 1.00 97.81 185 VAL A CA 1
ATOM 1377 C C . VAL A 1 185 ? -4.369 -13.162 14.213 1.00 97.81 185 VAL A C 1
ATOM 1379 O O . VAL A 1 185 ? -4.726 -13.204 15.388 1.00 97.81 185 VAL A O 1
ATOM 1382 N N . LEU A 1 186 ? -3.082 -13.106 13.861 1.00 97.62 186 LEU A N 1
ATOM 1383 C CA . LEU A 1 186 ? -2.002 -13.112 14.845 1.00 97.62 186 LEU A CA 1
ATOM 1384 C C . LEU A 1 186 ? -2.064 -11.889 15.765 1.00 97.62 186 LEU A C 1
ATOM 1386 O O . LEU A 1 186 ? -1.934 -12.055 16.974 1.00 97.62 186 LEU A O 1
ATOM 1390 N N . LEU A 1 187 ? -2.317 -10.683 15.247 1.00 97.75 187 LEU A N 1
ATOM 1391 C CA . LEU A 1 187 ? -2.480 -9.484 16.079 1.00 97.75 187 LEU A CA 1
ATOM 1392 C C . LEU A 1 187 ? -3.697 -9.592 17.012 1.00 97.75 187 LEU A C 1
ATOM 1394 O O . LEU A 1 187 ? -3.602 -9.232 18.183 1.00 97.75 187 LEU A O 1
ATOM 1398 N N . GLU A 1 188 ? -4.832 -10.098 16.524 1.00 97.31 188 GLU A N 1
ATOM 1399 C CA . GLU A 1 188 ? -6.046 -10.273 17.335 1.00 97.31 188 GLU A CA 1
ATOM 1400 C C . GLU A 1 188 ? -5.864 -11.318 18.450 1.00 97.31 188 GLU A C 1
ATOM 1402 O O . GLU A 1 188 ? -6.392 -11.131 19.546 1.00 97.31 188 GLU A O 1
ATOM 1407 N N . VAL A 1 189 ? -5.089 -12.381 18.201 1.00 97.56 189 VAL A N 1
ATOM 1408 C CA . VAL A 1 189 ? -4.820 -13.451 19.179 1.00 97.56 189 VAL A CA 1
ATOM 1409 C C . VAL A 1 189 ? -3.725 -13.072 20.182 1.00 97.56 189 VAL A C 1
ATOM 1411 O O . VAL A 1 189 ? -3.828 -13.420 21.355 1.00 97.56 189 VAL A O 1
ATOM 1414 N N . THR A 1 190 ? -2.668 -12.384 19.743 1.00 97.38 190 THR A N 1
ATOM 1415 C CA . THR A 1 190 ? -1.475 -12.131 20.577 1.00 97.38 190 THR A CA 1
ATOM 1416 C C . THR A 1 190 ? -1.562 -10.857 21.409 1.00 97.38 190 THR A C 1
ATOM 1418 O O . THR A 1 190 ? -1.001 -10.806 22.503 1.00 97.38 190 THR A O 1
ATOM 1421 N N . LEU A 1 191 ? -2.248 -9.823 20.913 1.00 97.44 191 LEU A N 1
ATOM 1422 C CA . LEU A 1 191 ? -2.283 -8.516 21.561 1.00 97.44 191 LEU A CA 1
ATOM 1423 C C . LEU A 1 191 ? -3.547 -8.321 22.393 1.00 97.44 191 LEU A C 1
ATOM 1425 O O . LEU A 1 191 ? -4.665 -8.620 21.964 1.00 97.44 191 LEU A O 1
ATOM 1429 N N . SER A 1 192 ? -3.365 -7.724 23.569 1.00 96.62 192 SER A N 1
ATOM 1430 C CA . SER A 1 192 ? -4.459 -7.196 24.382 1.00 96.62 192 SER A CA 1
ATOM 1431 C C . SER A 1 192 ? -5.118 -5.995 23.695 1.00 96.62 192 SER A C 1
ATOM 1433 O O . SER A 1 192 ? -4.509 -5.320 22.869 1.00 96.62 192 SER A O 1
ATOM 1435 N N . GLU A 1 193 ? -6.360 -5.672 24.052 1.00 92.94 193 GLU A N 1
ATOM 1436 C CA . GLU A 1 193 ? -7.080 -4.554 23.426 1.00 92.94 193 GLU A CA 1
ATOM 1437 C C . GLU A 1 193 ? -6.316 -3.207 23.461 1.00 92.94 193 GLU A C 1
ATOM 1439 O O . GLU A 1 193 ? -6.241 -2.560 22.415 1.00 92.94 193 GLU A O 1
ATOM 1444 N N . PRO A 1 194 ? -5.675 -2.784 24.577 1.00 94.19 194 PRO A N 1
ATOM 1445 C CA . PRO A 1 194 ? -4.916 -1.531 24.604 1.00 94.19 194 PRO A CA 1
ATOM 1446 C C . PRO A 1 194 ? -3.702 -1.533 23.670 1.00 94.19 194 PRO A C 1
ATOM 1448 O O . PRO A 1 194 ? -3.400 -0.512 23.061 1.00 94.19 194 PRO A O 1
ATOM 1451 N N . THR A 1 195 ? -3.019 -2.673 23.540 1.00 96.38 195 THR A N 1
ATOM 1452 C CA . THR A 1 195 ? -1.835 -2.804 22.674 1.00 96.38 195 THR A CA 1
ATOM 1453 C C . THR A 1 195 ? -2.222 -2.949 21.204 1.00 96.38 195 THR A C 1
ATOM 1455 O O . THR A 1 195 ? -1.503 -2.487 20.328 1.00 96.38 195 THR A O 1
ATOM 1458 N N . ARG A 1 196 ? -3.405 -3.502 20.915 1.00 95.69 196 ARG A N 1
ATOM 1459 C CA . ARG A 1 196 ? -3.936 -3.666 19.553 1.00 95.69 196 ARG A CA 1
ATOM 1460 C C . ARG A 1 196 ? -4.311 -2.348 18.873 1.00 95.69 196 ARG A C 1
ATOM 1462 O O . ARG A 1 196 ? -4.366 -2.283 17.648 1.00 95.69 196 ARG A O 1
ATOM 1469 N N . ILE A 1 197 ? -4.597 -1.306 19.651 1.00 95.75 197 ILE A N 1
ATOM 1470 C CA . ILE A 1 197 ? -4.887 0.040 19.134 1.00 95.75 197 ILE A CA 1
ATOM 1471 C C . ILE A 1 197 ? -3.663 0.962 19.161 1.00 95.75 197 ILE A C 1
ATOM 1473 O O . ILE A 1 197 ? -3.752 2.102 18.702 1.00 95.75 197 ILE A O 1
ATOM 1477 N N . ASP A 1 198 ? -2.530 0.512 19.696 1.00 96.31 198 ASP A N 1
ATOM 1478 C CA . ASP A 1 198 ? -1.281 1.265 19.671 1.00 96.31 198 ASP A CA 1
ATOM 1479 C C . ASP A 1 198 ? -0.489 0.915 18.398 1.00 96.31 198 ASP A C 1
ATOM 1481 O O . ASP A 1 198 ? -0.027 -0.221 18.271 1.00 96.31 198 ASP A O 1
ATOM 1485 N N . PRO A 1 199 ? -0.320 1.860 17.451 1.00 96.88 199 PRO A N 1
ATOM 1486 C CA . PRO A 1 199 ? 0.329 1.577 16.177 1.00 96.88 199 PRO A CA 1
ATOM 1487 C C . PRO A 1 199 ? 1.791 1.157 16.331 1.00 96.88 199 PRO A C 1
ATOM 1489 O O . PRO A 1 199 ? 2.293 0.423 15.486 1.00 96.88 199 PRO A O 1
ATOM 1492 N N . VAL A 1 200 ? 2.474 1.588 17.399 1.00 97.38 200 VAL A N 1
ATOM 1493 C CA . VAL A 1 200 ? 3.870 1.208 17.655 1.00 97.38 200 VAL A CA 1
ATOM 1494 C C . VAL A 1 200 ? 3.946 -0.255 18.088 1.00 97.38 200 VAL A C 1
ATOM 1496 O O . VAL A 1 200 ? 4.709 -1.029 17.509 1.00 97.38 200 VAL A O 1
ATOM 1499 N N . SER A 1 201 ? 3.110 -0.661 19.047 1.00 97.38 201 SER A N 1
ATOM 1500 C CA . SER A 1 201 ? 3.006 -2.057 19.486 1.00 97.38 201 SER A CA 1
ATOM 1501 C C . SER A 1 201 ? 2.626 -2.998 18.339 1.00 97.38 201 SER A C 1
ATOM 1503 O O . SER A 1 201 ? 3.278 -4.026 18.136 1.00 97.38 201 SER A O 1
ATOM 1505 N N . THR A 1 202 ? 1.611 -2.649 17.541 1.00 98.00 202 THR A N 1
ATOM 1506 C CA . THR A 1 202 ? 1.195 -3.473 16.396 1.00 98.00 202 THR A CA 1
ATOM 1507 C C . THR A 1 202 ? 2.249 -3.517 15.293 1.00 98.00 202 THR A C 1
ATOM 1509 O O . THR A 1 202 ? 2.421 -4.570 14.680 1.00 98.00 202 THR A O 1
ATOM 1512 N N . ALA A 1 203 ? 2.989 -2.430 15.047 1.00 98.06 203 ALA A N 1
ATOM 1513 C CA . ALA A 1 203 ? 4.125 -2.428 14.123 1.00 98.06 203 ALA A CA 1
ATOM 1514 C C . ALA A 1 203 ? 5.260 -3.342 14.605 1.00 98.06 203 ALA A C 1
ATOM 1516 O O . ALA A 1 203 ? 5.822 -4.084 13.802 1.00 98.06 203 ALA A O 1
ATOM 1517 N N . GLY A 1 204 ? 5.561 -3.336 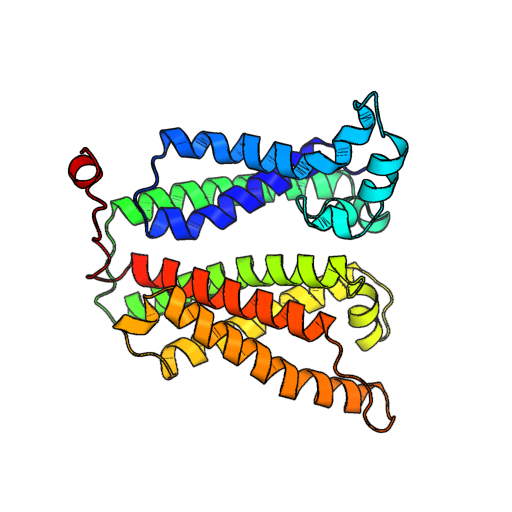15.909 1.00 97.81 204 GLY A N 1
ATOM 1518 C CA . GLY A 1 204 ? 6.557 -4.220 16.516 1.00 97.81 204 GLY A CA 1
ATOM 1519 C C . GLY A 1 204 ? 6.204 -5.699 16.353 1.00 97.81 204 GLY A C 1
ATOM 1520 O O . GLY A 1 204 ? 7.038 -6.490 15.917 1.00 97.81 204 GLY A O 1
ATOM 1521 N N . VAL A 1 205 ? 4.948 -6.080 16.610 1.00 97.50 205 VAL A N 1
ATOM 1522 C CA . VAL A 1 205 ? 4.492 -7.458 16.353 1.00 97.50 205 VAL A CA 1
ATOM 1523 C C . VAL A 1 205 ? 4.472 -7.771 14.857 1.00 97.50 205 VAL A C 1
ATOM 1525 O O . VAL A 1 205 ? 4.914 -8.845 14.458 1.00 97.50 205 VAL A O 1
ATOM 1528 N N . GLY A 1 206 ? 4.036 -6.836 14.010 1.00 97.62 206 GLY A N 1
ATOM 1529 C CA . GLY A 1 206 ? 4.089 -6.980 12.555 1.00 97.62 206 GLY A CA 1
ATOM 1530 C C . GLY A 1 206 ? 5.506 -7.248 12.037 1.00 97.62 206 GLY A C 1
ATOM 1531 O O . GLY A 1 206 ? 5.697 -8.119 11.190 1.00 97.62 206 GLY A O 1
ATOM 1532 N N . LEU A 1 207 ? 6.510 -6.571 12.598 1.00 97.81 207 LEU A N 1
ATOM 1533 C CA . LEU A 1 207 ? 7.925 -6.809 12.317 1.00 97.81 207 LEU A CA 1
ATOM 1534 C C . LEU A 1 207 ? 8.344 -8.239 12.687 1.00 97.81 207 LEU A C 1
ATOM 1536 O O . LEU A 1 207 ? 8.953 -8.925 11.866 1.00 97.81 207 LEU A O 1
ATOM 1540 N N . LEU A 1 208 ? 7.981 -8.711 13.885 1.00 97.69 208 LEU A N 1
ATOM 1541 C CA . LEU A 1 208 ? 8.272 -10.082 14.325 1.00 97.69 208 LEU A CA 1
ATOM 1542 C C . LEU A 1 208 ? 7.601 -11.127 13.424 1.00 97.69 208 LEU A C 1
ATOM 1544 O O . LEU A 1 208 ? 8.223 -12.133 13.087 1.00 97.69 208 LEU A O 1
ATOM 1548 N N . ILE A 1 209 ? 6.364 -10.870 12.984 1.00 96.19 209 ILE A N 1
ATOM 1549 C CA . ILE A 1 209 ? 5.667 -11.720 12.012 1.00 96.19 209 ILE A CA 1
ATOM 1550 C C . ILE A 1 209 ? 6.433 -11.743 10.685 1.00 96.19 209 ILE A C 1
ATOM 1552 O O . ILE A 1 209 ? 6.651 -12.822 10.142 1.00 96.19 209 ILE A O 1
ATOM 1556 N N . GLY A 1 210 ? 6.895 -10.592 10.186 1.00 95.12 210 GLY A N 1
ATOM 1557 C CA . GLY A 1 210 ? 7.711 -10.510 8.971 1.00 95.12 210 GLY A CA 1
ATOM 1558 C C . GLY A 1 210 ? 8.985 -11.360 9.053 1.00 95.12 210 GLY A C 1
ATOM 1559 O O . GLY A 1 210 ? 9.266 -12.132 8.136 1.00 95.12 210 GLY A O 1
ATOM 1560 N N . VAL A 1 211 ? 9.708 -11.291 10.178 1.00 96.25 211 VAL A N 1
ATOM 1561 C CA . VAL A 1 211 ? 10.884 -12.143 10.444 1.00 96.25 211 VAL A CA 1
ATOM 1562 C C . VAL A 1 211 ? 10.498 -13.622 10.490 1.00 96.25 211 VAL A C 1
ATOM 1564 O O . VAL A 1 211 ? 11.152 -14.443 9.853 1.00 96.25 211 VAL A O 1
ATOM 1567 N N . GLY A 1 212 ? 9.429 -13.976 11.208 1.00 94.81 212 GLY A N 1
ATOM 1568 C CA . GLY A 1 212 ? 8.967 -15.361 11.326 1.00 94.81 212 GLY A CA 1
ATOM 1569 C C . GLY A 1 212 ? 8.555 -15.962 9.981 1.00 94.81 212 GLY A C 1
ATOM 1570 O O . GLY A 1 212 ? 8.970 -17.067 9.638 1.00 94.81 212 GLY A O 1
ATOM 1571 N N . VAL A 1 213 ? 7.801 -15.210 9.176 1.00 93.38 213 VAL A N 1
ATOM 1572 C CA . VAL A 1 213 ? 7.412 -15.604 7.816 1.00 93.38 213 VAL A CA 1
ATOM 1573 C C . VAL A 1 213 ? 8.642 -15.781 6.943 1.00 93.38 213 VAL A C 1
ATOM 1575 O O . VAL A 1 213 ? 8.726 -16.769 6.223 1.00 93.38 213 VAL A O 1
ATOM 1578 N N . TRP A 1 214 ? 9.620 -14.883 7.030 1.00 93.69 214 TRP A N 1
ATOM 1579 C CA . TRP A 1 214 ? 10.862 -15.019 6.280 1.00 93.69 214 TRP A CA 1
ATOM 1580 C C . TRP A 1 214 ? 11.637 -16.290 6.661 1.00 93.69 214 TRP A C 1
ATOM 1582 O O . TRP A 1 214 ? 12.022 -17.049 5.774 1.00 93.69 214 TRP A O 1
ATOM 1592 N N . LEU A 1 215 ? 11.792 -16.566 7.961 1.00 91.50 215 LEU A N 1
ATOM 1593 C CA . LEU A 1 215 ? 12.480 -17.757 8.478 1.00 91.50 215 LEU A CA 1
ATOM 1594 C C . LEU A 1 215 ? 11.803 -19.077 8.081 1.00 91.50 215 LEU A C 1
ATOM 1596 O O . LEU A 1 215 ? 12.472 -20.104 8.034 1.00 91.50 215 LEU A O 1
ATOM 1600 N N . ILE A 1 216 ? 10.498 -19.071 7.802 1.00 88.75 216 ILE A N 1
ATOM 1601 C CA . ILE A 1 216 ? 9.750 -20.273 7.410 1.00 88.75 216 ILE A CA 1
ATOM 1602 C C . ILE A 1 216 ? 9.649 -20.370 5.885 1.00 88.75 216 ILE A C 1
ATOM 1604 O O . ILE A 1 216 ? 10.057 -21.362 5.287 1.00 88.75 216 ILE A O 1
ATOM 1608 N N . VAL A 1 217 ? 9.107 -19.337 5.241 1.00 85.62 217 VAL A N 1
ATOM 1609 C CA . VAL A 1 217 ? 8.741 -19.365 3.821 1.00 85.62 217 VAL A CA 1
ATOM 1610 C C . VAL A 1 217 ? 9.971 -19.378 2.928 1.00 85.62 217 VAL A C 1
ATOM 1612 O O . VAL A 1 217 ? 9.989 -20.146 1.970 1.00 85.62 217 VAL A O 1
ATOM 1615 N N . VAL A 1 218 ? 11.002 -18.575 3.219 1.00 80.69 218 VAL A N 1
ATOM 1616 C CA . VAL A 1 218 ? 12.179 -18.502 2.339 1.00 80.69 218 VAL A CA 1
ATOM 1617 C C . VAL A 1 218 ? 12.939 -19.829 2.316 1.00 80.69 218 VAL A C 1
ATOM 1619 O O . VAL A 1 218 ? 13.160 -20.335 1.215 1.00 80.69 218 VAL A O 1
ATOM 1622 N N . PRO A 1 219 ? 13.265 -20.469 3.458 1.00 79.12 219 PRO A N 1
ATOM 1623 C CA . PRO A 1 219 ? 13.912 -21.779 3.435 1.00 79.12 219 PRO A CA 1
ATOM 1624 C C . PRO A 1 219 ? 13.054 -22.873 2.795 1.00 79.12 219 PRO A C 1
ATOM 1626 O O . PRO A 1 219 ? 13.577 -23.666 2.015 1.00 79.12 219 PRO A O 1
ATOM 1629 N N . VAL A 1 220 ? 11.743 -22.907 3.074 1.00 78.00 220 VAL A N 1
ATOM 1630 C CA . VAL A 1 220 ? 10.838 -23.928 2.516 1.00 78.00 220 VAL A CA 1
ATOM 1631 C C . VAL A 1 220 ? 10.691 -23.770 1.003 1.00 78.00 220 VAL A C 1
ATOM 1633 O O . VAL A 1 220 ? 10.891 -24.733 0.267 1.00 78.00 220 VAL A O 1
ATOM 1636 N N . ALA A 1 221 ? 10.383 -22.565 0.519 1.00 71.81 221 ALA A N 1
ATOM 1637 C CA . ALA A 1 221 ? 10.240 -22.307 -0.912 1.00 71.81 221 ALA A CA 1
ATOM 1638 C C . ALA A 1 221 ? 11.554 -22.575 -1.658 1.00 71.81 221 ALA A C 1
ATOM 1640 O O . ALA A 1 221 ? 11.545 -23.169 -2.734 1.00 71.81 221 ALA A O 1
ATOM 1641 N N . PHE A 1 222 ? 12.691 -22.200 -1.068 1.00 69.19 222 PHE A N 1
ATOM 1642 C CA . PHE A 1 222 ? 14.000 -22.464 -1.652 1.00 69.19 222 PHE A CA 1
ATOM 1643 C C . PHE A 1 222 ? 14.316 -23.961 -1.724 1.00 69.19 222 PHE A C 1
ATOM 1645 O O . PHE A 1 222 ? 14.773 -24.428 -2.768 1.00 69.19 222 PHE A O 1
ATOM 1652 N N . ALA A 1 223 ? 14.040 -24.724 -0.663 1.00 67.31 223 ALA A N 1
ATOM 1653 C CA . ALA A 1 223 ? 14.228 -26.174 -0.656 1.00 67.31 223 ALA A CA 1
ATOM 1654 C C . ALA A 1 223 ? 13.395 -26.865 -1.748 1.00 67.31 223 ALA A C 1
ATOM 1656 O O . ALA A 1 223 ? 13.881 -27.781 -2.407 1.00 67.31 223 ALA A O 1
ATOM 1657 N N . VAL A 1 224 ? 12.167 -26.390 -1.978 1.00 72.12 224 VAL A N 1
ATOM 1658 C CA . VAL A 1 224 ? 11.277 -26.916 -3.022 1.00 72.12 224 VAL A CA 1
ATOM 1659 C C . VAL A 1 224 ? 11.773 -26.571 -4.431 1.00 72.12 224 VAL A C 1
ATOM 1661 O O . VAL A 1 224 ? 11.681 -27.406 -5.326 1.00 72.12 224 VAL A O 1
ATOM 1664 N N . VAL A 1 225 ? 12.288 -25.357 -4.646 1.00 68.12 225 VAL A N 1
ATOM 1665 C CA . VAL A 1 225 ? 12.603 -24.846 -5.994 1.00 68.12 225 VAL A CA 1
ATOM 1666 C C . VAL A 1 225 ? 14.021 -25.183 -6.454 1.00 68.12 225 VAL A C 1
ATOM 1668 O O . VAL A 1 225 ? 14.229 -25.458 -7.632 1.00 68.12 225 VAL A O 1
ATOM 1671 N N . SER A 1 226 ? 15.010 -25.132 -5.562 1.00 62.97 226 SER A N 1
ATOM 1672 C CA . SER A 1 226 ? 16.423 -25.171 -5.961 1.00 62.97 226 SER A CA 1
ATOM 1673 C C . SER A 1 226 ? 17.029 -26.574 -5.999 1.00 62.97 226 SER A C 1
ATOM 1675 O O . SER A 1 226 ? 18.002 -26.776 -6.716 1.00 62.97 226 SER A O 1
ATOM 1677 N N . GLY A 1 227 ? 16.506 -27.537 -5.232 1.00 66.19 227 GLY A N 1
ATOM 1678 C CA . GLY A 1 227 ? 17.089 -28.882 -5.118 1.00 66.19 227 GLY A CA 1
ATOM 1679 C C . GLY A 1 227 ? 18.542 -28.927 -4.603 1.00 66.19 227 GLY A C 1
ATOM 1680 O O . GLY A 1 227 ? 19.155 -29.992 -4.629 1.00 66.19 227 GLY A O 1
ATOM 1681 N N . VAL A 1 228 ? 19.108 -27.803 -4.142 1.00 52.59 228 VAL A N 1
ATOM 1682 C CA . VAL A 1 228 ? 20.510 -27.666 -3.708 1.00 52.59 228 VAL A CA 1
ATOM 1683 C C . VAL A 1 228 ? 20.578 -27.368 -2.206 1.00 52.59 228 VAL A C 1
ATOM 1685 O O . VAL A 1 228 ? 19.742 -26.651 -1.658 1.00 52.59 228 VAL A O 1
ATOM 1688 N N . GLY A 1 229 ? 21.596 -27.931 -1.539 1.00 49.16 229 GLY A N 1
ATOM 1689 C CA . GLY A 1 229 ? 21.894 -27.717 -0.121 1.00 49.16 229 GLY A CA 1
ATOM 1690 C C . GLY A 1 229 ? 22.068 -26.235 0.223 1.00 49.16 229 GLY A C 1
ATOM 1691 O O . GLY A 1 229 ? 22.842 -25.532 -0.418 1.00 49.16 229 GLY A O 1
ATOM 1692 N N . ILE A 1 230 ? 21.298 -25.808 1.225 1.00 61.53 230 ILE A N 1
ATOM 1693 C CA . ILE A 1 230 ? 21.050 -24.443 1.722 1.00 61.53 230 ILE A CA 1
ATOM 1694 C C . ILE A 1 230 ? 22.179 -23.432 1.429 1.00 61.53 230 ILE A C 1
ATOM 1696 O O . ILE A 1 230 ? 23.256 -23.546 2.018 1.00 61.53 230 ILE A O 1
ATOM 1700 N N . PRO A 1 231 ? 21.909 -22.366 0.644 1.00 54.56 231 PRO A N 1
ATOM 1701 C CA . PRO A 1 231 ? 22.716 -21.152 0.759 1.00 54.56 231 PRO A CA 1
ATOM 1702 C C . PRO A 1 231 ? 21.925 -19.826 0.713 1.00 54.56 231 PRO A C 1
ATOM 1704 O O . PRO A 1 231 ? 20.973 -19.649 -0.038 1.00 54.56 231 PRO A O 1
ATOM 1707 N N . LEU A 1 232 ? 22.432 -18.866 1.498 1.00 53.50 232 LEU A N 1
ATOM 1708 C CA . LEU A 1 232 ? 22.181 -17.417 1.479 1.00 53.50 232 LEU A CA 1
ATOM 1709 C C . LEU A 1 232 ? 20.726 -16.961 1.687 1.00 53.50 232 LEU A C 1
ATOM 1711 O O . LEU A 1 232 ? 19.944 -16.754 0.765 1.00 53.50 232 LEU A O 1
ATOM 1715 N N . LEU A 1 233 ? 20.429 -16.670 2.953 1.00 66.81 233 LEU A N 1
ATOM 1716 C CA . LEU A 1 233 ? 19.362 -15.779 3.398 1.00 66.81 233 LEU A CA 1
ATOM 1717 C C . LEU A 1 233 ? 19.311 -14.509 2.519 1.00 66.81 233 LEU A C 1
ATOM 1719 O O . LEU A 1 233 ? 20.145 -13.615 2.663 1.00 66.81 233 LEU A O 1
ATOM 1723 N N . HIS A 1 234 ? 18.348 -14.423 1.594 1.00 80.94 234 HIS A N 1
ATOM 1724 C CA . HIS A 1 234 ? 18.221 -13.274 0.693 1.00 80.94 234 HIS A CA 1
ATOM 1725 C C . HIS A 1 234 ? 17.755 -12.046 1.485 1.00 80.94 234 HIS A C 1
ATOM 1727 O O . HIS A 1 234 ? 16.556 -11.869 1.726 1.00 80.94 234 HIS A O 1
ATOM 1733 N N . LEU A 1 235 ? 18.700 -11.194 1.891 1.00 87.75 235 LEU A N 1
ATOM 1734 C CA . LEU A 1 235 ? 18.446 -10.004 2.712 1.00 87.75 235 LEU A CA 1
ATOM 1735 C C . LEU A 1 235 ? 17.381 -9.079 2.108 1.00 87.75 235 LEU A C 1
ATOM 1737 O O . LEU A 1 235 ? 16.602 -8.486 2.849 1.00 87.75 235 LEU A O 1
ATOM 1741 N N . GLY A 1 236 ? 17.279 -9.012 0.777 1.00 89.25 236 GLY A N 1
ATOM 1742 C CA . GLY A 1 236 ? 16.226 -8.246 0.110 1.00 89.25 236 GLY A CA 1
ATOM 1743 C C . GLY A 1 236 ? 14.814 -8.740 0.453 1.00 89.25 236 GLY A C 1
ATOM 1744 O O . GLY A 1 236 ? 13.930 -7.942 0.764 1.00 89.25 236 GLY A O 1
ATOM 1745 N N . SER A 1 237 ? 14.616 -10.061 0.509 1.00 89.50 237 SER A N 1
ATOM 1746 C CA . SER A 1 237 ? 13.312 -10.648 0.856 1.00 89.50 237 SER A CA 1
ATOM 1747 C C . SER A 1 237 ? 12.961 -10.437 2.330 1.00 89.50 237 SER A C 1
ATOM 1749 O O . SER A 1 237 ? 11.796 -10.210 2.652 1.00 89.50 237 SER A O 1
ATOM 1751 N N . LEU A 1 238 ? 13.970 -10.433 3.213 1.00 93.44 238 LEU A N 1
ATOM 1752 C CA . LEU A 1 238 ? 13.793 -10.061 4.615 1.00 93.44 238 LEU A CA 1
ATOM 1753 C C . LEU A 1 238 ? 13.348 -8.605 4.717 1.00 93.44 238 LEU A C 1
ATOM 1755 O O . LEU A 1 238 ? 12.326 -8.327 5.331 1.00 93.44 238 LEU A O 1
ATOM 1759 N N . ALA A 1 239 ? 14.071 -7.685 4.071 1.00 94.38 239 ALA A N 1
ATOM 1760 C CA . ALA A 1 239 ? 13.723 -6.268 4.065 1.00 94.38 239 ALA A CA 1
ATOM 1761 C C . ALA A 1 239 ? 12.290 -6.040 3.556 1.00 94.38 239 ALA A C 1
ATOM 1763 O O . ALA A 1 239 ? 11.525 -5.320 4.189 1.00 94.38 239 ALA A O 1
ATOM 1764 N N . ALA A 1 240 ? 11.891 -6.711 2.474 1.00 93.81 240 ALA A N 1
ATOM 1765 C CA . ALA A 1 240 ? 10.546 -6.608 1.915 1.00 93.81 240 ALA A CA 1
ATOM 1766 C C . ALA A 1 240 ? 9.452 -7.080 2.898 1.00 93.81 240 ALA A C 1
ATOM 1768 O O . ALA A 1 240 ? 8.439 -6.399 3.070 1.00 93.81 240 ALA A O 1
ATOM 1769 N N . LEU A 1 241 ? 9.668 -8.203 3.593 1.00 95.81 241 LEU A N 1
ATOM 1770 C CA . LEU A 1 241 ? 8.732 -8.723 4.600 1.00 95.81 241 LEU A CA 1
ATOM 1771 C C . LEU A 1 241 ? 8.709 -7.887 5.886 1.00 95.81 241 LEU A C 1
ATOM 1773 O O . LEU A 1 241 ? 7.648 -7.735 6.491 1.00 95.81 241 LEU A O 1
ATOM 1777 N N . LEU A 1 242 ? 9.843 -7.302 6.283 1.00 97.06 242 LEU A N 1
ATOM 1778 C CA . LEU A 1 242 ? 9.912 -6.338 7.383 1.00 97.06 242 LEU A CA 1
ATOM 1779 C C . LEU A 1 242 ? 9.099 -5.082 7.058 1.00 97.06 242 LEU A C 1
ATOM 1781 O O . LEU A 1 242 ? 8.270 -4.672 7.870 1.00 97.06 242 LEU A O 1
ATOM 1785 N N . VAL A 1 243 ? 9.282 -4.507 5.861 1.00 96.88 243 VAL A N 1
ATOM 1786 C CA . VAL A 1 243 ? 8.488 -3.359 5.394 1.00 96.88 243 VAL A CA 1
ATOM 1787 C C . VAL A 1 243 ? 7.003 -3.708 5.395 1.00 96.88 243 VAL A C 1
ATOM 1789 O O . VAL A 1 243 ? 6.214 -2.953 5.961 1.00 96.88 243 VAL A O 1
ATOM 1792 N N . TYR A 1 244 ? 6.622 -4.864 4.838 1.00 97.75 244 TYR A N 1
ATOM 1793 C CA . TYR A 1 244 ? 5.232 -5.321 4.850 1.00 97.75 244 TYR A CA 1
ATOM 1794 C C . TYR A 1 244 ? 4.675 -5.398 6.278 1.00 97.75 244 TYR A C 1
ATOM 1796 O O . TYR A 1 244 ? 3.630 -4.816 6.565 1.00 97.75 244 TYR A O 1
ATOM 1804 N N . GLY A 1 245 ? 5.374 -6.091 7.181 1.00 97.94 245 GLY A N 1
ATOM 1805 C CA . GLY A 1 245 ? 4.935 -6.304 8.558 1.00 97.94 245 GLY A CA 1
ATOM 1806 C C . GLY A 1 245 ? 4.765 -5.001 9.337 1.00 97.94 245 GLY A C 1
ATOM 1807 O O . GLY A 1 245 ? 3.732 -4.797 9.977 1.00 97.94 245 GLY A O 1
ATOM 1808 N N . VAL A 1 246 ? 5.736 -4.089 9.230 1.00 98.06 246 VAL A N 1
ATOM 1809 C CA . VAL A 1 246 ? 5.695 -2.770 9.882 1.00 98.06 246 VAL A CA 1
ATOM 1810 C C . VAL A 1 246 ? 4.552 -1.918 9.334 1.00 98.06 246 VAL A C 1
ATOM 1812 O O . VAL A 1 246 ? 3.786 -1.361 10.124 1.00 98.06 246 VAL A O 1
ATOM 1815 N N . PHE A 1 247 ? 4.393 -1.831 8.008 1.00 97.88 247 PHE A N 1
ATOM 1816 C CA . PHE A 1 247 ? 3.299 -1.067 7.397 1.00 97.88 247 PHE A CA 1
ATOM 1817 C C . PHE A 1 247 ? 1.938 -1.650 7.771 1.00 97.88 247 PHE A C 1
ATOM 1819 O O . PHE A 1 247 ? 1.052 -0.904 8.191 1.00 97.88 247 PHE A O 1
ATOM 1826 N N . PHE A 1 248 ? 1.786 -2.975 7.676 1.00 98.50 248 PHE A N 1
ATOM 1827 C CA . PHE A 1 248 ? 0.552 -3.661 8.039 1.00 98.50 248 PHE A CA 1
ATOM 1828 C C . PHE A 1 248 ? 0.199 -3.386 9.499 1.00 98.50 248 PHE A C 1
ATOM 1830 O O . PHE A 1 248 ? -0.885 -2.886 9.783 1.00 98.50 248 PHE A O 1
ATOM 1837 N N . GLY A 1 249 ? 1.126 -3.658 10.422 1.00 98.25 249 GLY A N 1
ATOM 1838 C CA . GLY A 1 249 ? 0.914 -3.461 11.852 1.00 98.25 249 GLY A CA 1
ATOM 1839 C C . GLY A 1 249 ? 0.581 -2.011 12.197 1.00 98.25 249 GLY A C 1
ATOM 1840 O O . GLY A 1 249 ? -0.394 -1.766 12.908 1.00 98.25 249 GLY A O 1
ATOM 1841 N N . SER A 1 250 ? 1.315 -1.041 11.644 1.00 98.25 250 SER A N 1
ATOM 1842 C CA . SER A 1 250 ? 1.065 0.388 11.885 1.00 98.25 250 SER A CA 1
ATOM 1843 C C . SER A 1 250 ? -0.331 0.799 11.420 1.00 98.25 250 SER A C 1
ATOM 1845 O O . SER A 1 250 ? -1.114 1.340 12.202 1.00 98.25 250 SER A O 1
ATOM 1847 N N . VAL A 1 251 ? -0.678 0.506 10.160 1.00 98.50 251 VAL A N 1
ATOM 1848 C CA . VAL A 1 251 ? -1.985 0.859 9.586 1.00 98.50 251 VAL A CA 1
ATOM 1849 C C . VAL A 1 251 ? -3.108 0.151 10.333 1.00 98.50 251 VAL A C 1
ATOM 1851 O O . VAL A 1 251 ? -4.113 0.782 10.656 1.00 98.50 251 VAL A O 1
ATOM 1854 N N . TYR A 1 252 ? -2.930 -1.130 10.658 1.00 98.50 252 TYR A N 1
ATOM 1855 C CA . TYR A 1 252 ? -3.905 -1.906 11.411 1.00 98.50 252 TYR A CA 1
ATOM 1856 C C . TYR A 1 252 ? -4.212 -1.251 12.758 1.00 98.50 252 TYR A C 1
ATOM 1858 O O . TYR A 1 252 ? -5.374 -0.973 13.050 1.00 98.50 252 TYR A O 1
ATOM 1866 N N . GLY A 1 253 ? -3.179 -0.932 13.546 1.00 97.69 253 GLY A N 1
ATOM 1867 C CA . GLY A 1 253 ? -3.333 -0.257 14.835 1.00 97.69 253 GLY A CA 1
ATOM 1868 C C . GLY A 1 253 ? -3.985 1.120 14.701 1.00 97.69 253 GLY A C 1
ATOM 1869 O O . GLY A 1 253 ? -4.878 1.456 15.482 1.00 97.69 253 GLY A O 1
ATOM 1870 N N . ILE A 1 254 ? -3.615 1.903 13.675 1.00 97.25 254 ILE A N 1
ATOM 1871 C CA . ILE A 1 254 ? -4.246 3.198 13.363 1.00 97.25 254 ILE A CA 1
ATOM 1872 C C . ILE A 1 254 ? -5.751 3.022 13.126 1.00 97.25 254 ILE A C 1
ATOM 1874 O O . ILE A 1 254 ? -6.560 3.617 13.840 1.00 97.25 254 ILE A O 1
ATOM 1878 N N . VAL A 1 255 ? -6.136 2.177 12.170 1.00 97.44 255 VAL A N 1
ATOM 1879 C CA . VAL A 1 255 ? -7.541 1.990 11.786 1.00 97.44 255 VAL A CA 1
ATOM 1880 C C . VAL A 1 255 ? -8.336 1.365 12.927 1.00 97.44 255 VAL A C 1
ATOM 1882 O O . VAL A 1 255 ? -9.426 1.837 13.233 1.00 97.44 255 VAL A O 1
ATOM 1885 N N . ARG A 1 256 ? -7.791 0.352 13.614 1.00 96.19 256 ARG A N 1
ATOM 1886 C CA . ARG A 1 256 ? -8.458 -0.294 14.754 1.00 96.19 256 ARG A CA 1
ATOM 1887 C C . ARG A 1 256 ? -8.708 0.695 15.888 1.00 96.19 256 ARG A C 1
ATOM 1889 O O . ARG A 1 256 ? -9.788 0.678 16.478 1.00 96.19 256 ARG A O 1
ATOM 1896 N N . GLY A 1 257 ? -7.735 1.568 16.152 1.00 95.44 257 GLY A N 1
ATOM 1897 C CA . GLY A 1 257 ? -7.829 2.621 17.156 1.00 95.44 257 GLY A CA 1
ATOM 1898 C C . GLY A 1 257 ? -8.903 3.661 16.853 1.00 95.44 257 GLY A C 1
ATOM 1899 O O . GLY A 1 257 ? -9.545 4.115 17.791 1.00 95.44 257 GLY A O 1
ATOM 1900 N N . ALA A 1 258 ? -9.171 3.975 15.581 1.00 94.94 258 ALA A N 1
ATOM 1901 C CA . ALA A 1 258 ? -10.185 4.961 15.183 1.00 94.94 258 ALA A CA 1
ATOM 1902 C C . ALA A 1 258 ? -11.617 4.622 15.645 1.00 94.94 258 ALA A C 1
ATOM 1904 O O . ALA A 1 258 ? -12.443 5.517 15.789 1.00 94.94 258 ALA A O 1
ATOM 1905 N N . PHE A 1 259 ? -11.906 3.342 15.897 1.00 94.75 259 PHE A N 1
ATOM 1906 C CA . PHE A 1 259 ? -13.228 2.859 16.318 1.00 94.75 259 PHE A CA 1
ATOM 1907 C C . PHE A 1 259 ? -13.265 2.387 17.779 1.00 94.75 259 PHE A C 1
ATOM 1909 O O . PHE A 1 259 ? -14.207 1.704 18.193 1.00 94.75 259 PHE A O 1
ATOM 1916 N N . SER A 1 260 ? -12.223 2.696 18.557 1.00 91.38 260 SER A N 1
ATOM 1917 C CA . SER A 1 260 ? -12.161 2.394 19.988 1.00 91.38 260 SER A CA 1
ATOM 1918 C C . SER A 1 260 ? -12.765 3.534 20.808 1.00 91.38 260 SER A C 1
ATOM 1920 O O . SER A 1 260 ? -12.619 4.707 20.475 1.00 91.38 260 SER A O 1
ATOM 1922 N N . SER A 1 261 ? -13.386 3.215 21.944 1.00 83.69 261 SER A N 1
ATOM 1923 C CA . SER A 1 261 ? -13.881 4.221 22.896 1.00 83.69 261 SER A CA 1
ATOM 1924 C C . SER A 1 261 ? -12.768 5.106 23.476 1.00 83.69 261 SER A C 1
ATOM 1926 O O . SER A 1 261 ? -13.042 6.205 23.949 1.00 83.69 261 SER A O 1
ATOM 1928 N N . ARG A 1 262 ? -11.509 4.654 23.406 1.00 78.88 262 ARG A N 1
ATOM 1929 C CA . ARG A 1 262 ? -10.320 5.392 23.862 1.00 78.88 262 ARG A CA 1
ATOM 1930 C C . ARG A 1 262 ? -9.748 6.355 22.811 1.00 78.88 262 ARG A C 1
ATOM 1932 O O . ARG A 1 262 ? -8.730 6.985 23.068 1.00 78.88 262 ARG A O 1
ATOM 1939 N N . ALA A 1 263 ? -10.371 6.466 21.634 1.00 61.16 263 ALA A N 1
ATOM 1940 C CA . ALA A 1 263 ? -9.828 7.196 20.485 1.00 61.16 263 ALA A CA 1
ATOM 1941 C C . ALA A 1 263 ? -9.845 8.725 20.615 1.00 61.16 263 ALA A C 1
ATOM 1943 O O . ALA A 1 263 ? -9.191 9.401 19.825 1.00 61.16 263 ALA A O 1
ATOM 1944 N N . ALA A 1 264 ? -10.567 9.286 21.589 1.00 56.09 264 ALA A N 1
ATOM 1945 C CA . ALA A 1 264 ? -10.659 10.730 21.781 1.00 56.09 264 ALA A CA 1
ATOM 1946 C C . ALA A 1 264 ? -9.385 11.311 22.425 1.00 56.09 264 ALA A C 1
ATOM 1948 O O . ALA A 1 264 ? -9.440 11.966 23.462 1.00 56.09 264 ALA A O 1
ATOM 1949 N N . VAL A 1 265 ? -8.222 11.093 21.810 1.00 56.16 265 VAL A N 1
ATOM 1950 C CA . VAL A 1 265 ? -7.051 11.936 22.056 1.00 56.16 265 VAL A CA 1
ATOM 1951 C C . VAL A 1 265 ? -7.277 13.211 21.253 1.00 56.16 265 VAL A C 1
ATOM 1953 O O . VAL A 1 265 ? -6.889 13.317 20.091 1.00 56.16 265 VAL A O 1
ATOM 1956 N N . ARG A 1 266 ? -7.982 14.172 21.855 1.00 57.12 266 ARG A N 1
ATOM 1957 C CA . ARG A 1 266 ? -8.024 15.533 21.326 1.00 57.12 266 ARG A CA 1
ATOM 1958 C C . ARG A 1 266 ? -6.628 16.108 21.536 1.00 57.1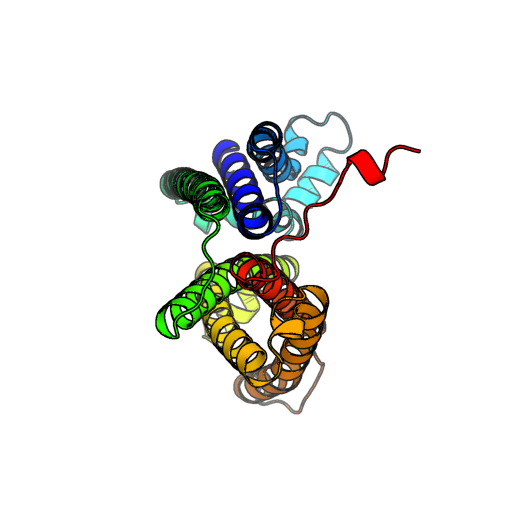2 266 ARG A C 1
ATOM 1960 O O . ARG A 1 266 ? -6.222 16.307 22.676 1.00 57.12 266 ARG A O 1
ATOM 1967 N N . ILE A 1 267 ? -5.876 16.301 20.455 1.00 57.81 267 ILE A N 1
ATOM 1968 C CA . ILE A 1 267 ? -4.623 17.052 20.530 1.00 57.81 267 ILE A CA 1
ATOM 1969 C C . ILE A 1 267 ? -5.037 18.493 20.807 1.00 57.81 267 ILE A C 1
ATOM 1971 O O . ILE A 1 267 ? -5.572 19.166 19.927 1.00 57.81 267 ILE A O 1
ATOM 1975 N N . ASP A 1 268 ? -4.879 18.927 22.052 1.00 62.62 268 ASP A N 1
ATOM 1976 C CA . ASP A 1 268 ? -5.132 20.307 22.425 1.00 62.62 268 ASP A CA 1
ATOM 1977 C C . ASP A 1 268 ? -3.958 21.159 21.939 1.00 62.62 268 ASP A C 1
ATOM 1979 O O . ASP A 1 268 ? -2.927 21.264 22.602 1.00 62.62 268 ASP A O 1
ATOM 1983 N N . ILE A 1 269 ? -4.082 21.708 20.730 1.00 67.75 269 ILE A N 1
ATOM 1984 C CA . ILE A 1 269 ? -3.064 22.579 20.127 1.00 67.75 269 ILE A CA 1
ATOM 1985 C C . ILE A 1 269 ? -2.863 23.840 20.987 1.00 67.75 269 ILE A C 1
ATOM 1987 O O . ILE A 1 269 ? -1.768 24.402 20.987 1.00 67.75 269 ILE A O 1
ATOM 1991 N N . ASP A 1 270 ? -3.859 24.241 21.785 1.00 72.19 270 ASP A N 1
ATOM 1992 C CA . ASP A 1 270 ? -3.729 25.383 22.691 1.00 72.19 270 ASP A CA 1
ATOM 1993 C C . ASP A 1 270 ? -2.813 25.081 23.888 1.00 72.19 270 ASP A C 1
ATOM 1995 O O . ASP A 1 270 ? -2.207 26.000 24.432 1.00 72.19 270 ASP A O 1
ATOM 1999 N N . SER A 1 271 ? -2.598 23.804 24.229 1.00 64.25 271 SER A N 1
ATOM 2000 C CA . SER A 1 271 ? -1.608 23.394 25.239 1.00 64.25 271 SER A CA 1
ATOM 2001 C C . SER A 1 271 ? -0.149 23.467 24.758 1.00 64.25 271 SER A C 1
ATOM 2003 O O . SER A 1 271 ? 0.769 23.328 25.563 1.00 64.25 271 SER A O 1
ATOM 2005 N N . LEU A 1 272 ? 0.074 23.689 23.455 1.00 70.75 272 LEU A N 1
ATOM 2006 C CA . LEU A 1 272 ? 1.402 23.841 22.846 1.00 70.75 272 LEU A CA 1
ATOM 2007 C C . LEU A 1 272 ? 1.783 25.308 22.597 1.00 70.75 272 LEU A C 1
ATOM 2009 O O . LEU A 1 272 ? 2.848 25.572 22.035 1.00 70.75 272 LEU A O 1
ATOM 2013 N N . ARG A 1 273 ? 0.939 26.269 22.996 1.00 66.12 273 ARG A N 1
ATOM 2014 C CA . ARG A 1 273 ? 1.322 27.684 23.005 1.00 66.12 273 ARG A CA 1
ATOM 2015 C C . ARG A 1 273 ? 2.140 27.968 24.278 1.00 66.12 273 ARG A C 1
ATOM 2017 O O . ARG A 1 273 ? 1.635 27.675 25.359 1.00 66.12 273 ARG A O 1
ATOM 2024 N N . PRO A 1 274 ? 3.389 28.458 24.155 1.00 66.81 274 PRO A N 1
ATOM 2025 C CA . PRO A 1 274 ? 4.234 28.798 25.299 1.00 66.81 274 PRO A CA 1
ATOM 2026 C C . PRO A 1 274 ? 3.694 29.985 26.103 1.00 66.81 274 PRO A C 1
ATOM 2028 O O . PRO A 1 274 ? 2.977 30.830 25.514 1.00 66.81 274 PRO A O 1
#

Radius of gyration: 20.24 Å; chains: 1; bounding box: 44×58×50 Å

Foldseek 3Di:
DQDLLLLLLLQLLLQLLLCLLVLLQDVDDPVVVVVSSRVSSCLSCVLVCLVVDPPCSVVSVVCQCALLSCSRRHNNVCPDPVNVVVRVVSNVVSVVSSVVSVVSNVVSNVNLVVLAADDDPVSLVVLLVVLLVSLLVSLLSLLVSLCSNVVNLCVQLVLVPHRDSVSSSVVSSVVSSVLSVVLSVCLVVPDDPVLQLPLVSLLVVLLVSLVVCLVPVVVVSCVVRPVDDDDDSPVSSSVSSNSSSNSSRNSSSSSSLSNHPPSPPPPPVVVVDD

Sequence (274 aa):
MAPAIAHFLLGATLLLTAAVPFVLRYDFDREHAIWLIPLGGLWGLAPDIHNIAPIAAESLYALHNTPWADLFGFHYTLDRPAVRARYDASVFGSITAFLIGVAGFWTAGRVRRAALVARRPVEHVLVTGVATVLASALATLALWVAVSVQDGFSLVAGLIGRSSVLVGALLTILAGCALGVVCSVLLEVTLSEPTRIDPVSTAGVGLLIGVGVWLIVVPVAFAVVSGVGIPLLHLGSLAALLVYGVFFGSVYGIVRGAFSSRAAVRIDIDSLRP

pLDDT: mean 90.03, std 10.79, range [49.16, 98.5]

Organism: NCBI:txid3076378